Protein AF-A0A8H4N707-F1 (afdb_monomer_lite)

Structure (mmCIF, N/CA/C/O backbone):
data_AF-A0A8H4N707-F1
#
_entry.id   AF-A0A8H4N707-F1
#
loop_
_atom_site.group_PDB
_atom_site.id
_atom_site.type_symbol
_atom_site.label_atom_id
_atom_site.label_alt_id
_atom_site.label_comp_id
_atom_site.label_asym_id
_atom_site.label_entity_id
_atom_site.label_seq_id
_atom_site.pdbx_PDB_ins_code
_atom_site.Cartn_x
_atom_site.Cartn_y
_atom_site.Cartn_z
_atom_site.occupancy
_atom_site.B_iso_or_equiv
_atom_site.auth_seq_id
_atom_site.auth_comp_id
_atom_site.auth_asym_id
_atom_site.auth_atom_id
_atom_site.pdbx_PDB_model_num
ATOM 1 N N . MET A 1 1 ? -27.101 1.883 20.508 1.00 71.50 1 MET A N 1
ATOM 2 C CA . MET A 1 1 ? -27.723 1.370 21.745 1.00 71.50 1 MET A CA 1
ATOM 3 C C . MET A 1 1 ? -28.864 2.300 22.120 1.00 71.50 1 MET A C 1
ATOM 5 O O . MET A 1 1 ? -28.686 3.507 22.013 1.00 71.50 1 MET A O 1
ATOM 9 N N . ARG A 1 2 ? -30.025 1.768 22.507 1.00 77.56 2 ARG A N 1
ATOM 10 C CA . ARG A 1 2 ? -31.159 2.562 23.000 1.00 77.56 2 ARG A CA 1
ATOM 11 C C . ARG A 1 2 ? -31.635 1.959 24.316 1.00 77.56 2 ARG A C 1
ATOM 13 O O . ARG A 1 2 ? -31.976 0.779 24.338 1.00 77.56 2 ARG A O 1
ATOM 20 N N . TYR A 1 3 ? -31.618 2.750 25.385 1.00 76.25 3 TYR A N 1
ATOM 21 C CA . TYR A 1 3 ? -32.185 2.363 26.675 1.00 76.25 3 TYR A CA 1
ATOM 22 C C . TYR A 1 3 ? -33.647 2.809 26.736 1.00 76.25 3 TYR A C 1
ATOM 24 O O . TYR A 1 3 ? -33.954 3.968 26.452 1.00 76.25 3 TYR A O 1
ATOM 32 N N . ASP A 1 4 ? -34.541 1.881 27.062 1.00 78.31 4 ASP A N 1
ATOM 33 C CA . ASP A 1 4 ? -35.949 2.151 27.333 1.00 78.31 4 ASP A CA 1
ATOM 34 C C . ASP A 1 4 ? -36.184 2.083 28.847 1.00 78.31 4 ASP A C 1
ATOM 36 O O . ASP A 1 4 ? -36.197 1.001 29.436 1.00 78.31 4 ASP A O 1
ATOM 40 N N . LYS A 1 5 ? -36.376 3.255 29.465 1.00 73.88 5 LYS A N 1
ATOM 41 C CA . LYS A 1 5 ? -36.584 3.405 30.912 1.00 73.88 5 LYS A CA 1
ATOM 42 C C . LYS A 1 5 ? -37.887 2.756 31.394 1.00 73.88 5 LYS A C 1
ATOM 44 O O . LYS A 1 5 ? -37.962 2.349 32.545 1.00 73.88 5 LYS A O 1
ATOM 49 N N . VAL A 1 6 ? -38.911 2.659 30.542 1.00 77.69 6 VAL A N 1
ATOM 50 C CA . VAL A 1 6 ? -40.227 2.111 30.924 1.00 77.69 6 VAL A CA 1
ATOM 51 C C . VAL A 1 6 ? -40.174 0.589 31.031 1.00 77.69 6 VAL A C 1
ATOM 53 O O . VAL A 1 6 ? -40.865 -0.005 31.851 1.00 77.69 6 VAL A O 1
ATOM 56 N N . ARG A 1 7 ? -39.345 -0.044 30.198 1.00 75.00 7 ARG A N 1
ATOM 57 C CA . ARG A 1 7 ? -39.215 -1.506 30.111 1.00 75.00 7 ARG A CA 1
ATOM 58 C C . ARG A 1 7 ? -37.956 -2.049 30.786 1.00 75.00 7 ARG A C 1
ATOM 60 O O . ARG A 1 7 ? -37.726 -3.251 30.714 1.00 75.00 7 ARG A O 1
ATOM 67 N N . ASP A 1 8 ? -37.149 -1.165 31.371 1.00 72.38 8 ASP A N 1
ATOM 68 C CA . ASP A 1 8 ? -35.803 -1.436 31.885 1.00 72.38 8 ASP A CA 1
ATOM 69 C C . ASP A 1 8 ? -34.961 -2.296 30.925 1.00 72.38 8 ASP A C 1
ATOM 71 O O . ASP A 1 8 ? -34.358 -3.307 31.285 1.00 72.38 8 ASP A O 1
ATOM 75 N N . LEU A 1 9 ? -34.989 -1.926 29.639 1.00 74.19 9 LEU A N 1
ATOM 76 C CA . LEU A 1 9 ? -34.432 -2.745 28.568 1.00 74.19 9 LEU A CA 1
ATOM 77 C C . LEU A 1 9 ? -33.461 -1.945 27.703 1.00 74.19 9 LEU A C 1
ATOM 79 O O . LEU A 1 9 ? -33.809 -0.932 27.093 1.00 74.19 9 LEU A O 1
ATOM 83 N N . THR A 1 10 ? -32.237 -2.454 27.591 1.00 74.94 10 THR A N 1
ATOM 84 C CA . THR A 1 10 ? -31.230 -1.934 26.665 1.00 74.94 10 THR A CA 1
ATOM 85 C C . THR A 1 10 ? -31.270 -2.717 25.360 1.00 74.94 10 THR A C 1
ATOM 87 O O . THR A 1 10 ? -30.973 -3.910 25.323 1.00 74.94 10 THR A O 1
ATOM 90 N N . THR A 1 11 ? -31.594 -2.036 24.260 1.00 79.56 11 THR A N 1
ATOM 91 C CA . THR A 1 11 ? -31.594 -2.627 22.917 1.00 79.56 11 THR A CA 1
ATOM 92 C C . THR A 1 11 ? -30.309 -2.285 22.165 1.00 79.56 11 THR A C 1
ATOM 94 O O . THR A 1 11 ? -29.957 -1.110 21.987 1.00 79.56 11 THR A O 1
ATOM 97 N N . TYR A 1 12 ? -29.640 -3.318 21.651 1.00 82.19 12 TYR A N 1
ATOM 98 C CA . TYR A 1 12 ? -28.526 -3.194 20.713 1.00 82.19 12 TYR A CA 1
ATOM 99 C C . TYR A 1 12 ? -28.997 -3.584 19.317 1.00 82.19 12 TYR A C 1
ATOM 101 O O . TYR A 1 12 ? -29.481 -4.692 19.104 1.00 82.19 12 TYR A O 1
ATOM 109 N N . VAL A 1 13 ? -28.833 -2.669 18.364 1.00 84.00 13 VAL A N 1
ATOM 110 C CA . VAL A 1 13 ? -29.059 -2.941 16.945 1.00 84.00 13 VAL A CA 1
ATOM 111 C C . VAL A 1 13 ? -27.692 -3.046 16.290 1.00 84.00 13 VAL A C 1
ATOM 113 O O . VAL A 1 13 ? -26.930 -2.081 16.295 1.00 84.00 13 VAL A O 1
ATOM 116 N N . ILE A 1 14 ? -27.372 -4.234 15.780 1.00 84.50 14 ILE A N 1
ATOM 117 C CA . ILE A 1 14 ? -26.107 -4.525 15.104 1.00 84.50 14 ILE A CA 1
ATOM 118 C C . ILE A 1 14 ? -26.429 -4.797 13.639 1.00 84.50 14 ILE A C 1
ATOM 120 O O . ILE A 1 14 ? -27.051 -5.808 13.318 1.00 84.50 14 ILE A O 1
ATOM 124 N N . SER A 1 15 ? -26.010 -3.888 12.761 1.00 86.50 15 SER A N 1
ATOM 125 C CA . SER A 1 15 ? -26.062 -4.096 11.314 1.00 86.50 15 SER A CA 1
ATOM 126 C C . SER A 1 15 ? -24.792 -4.815 10.866 1.00 86.50 15 SER A C 1
ATOM 128 O O . SER A 1 15 ? -23.693 -4.408 11.241 1.00 86.50 15 SER A O 1
ATOM 130 N N . HIS A 1 16 ? -24.932 -5.899 10.105 1.00 88.12 16 HIS A N 1
ATOM 131 C CA . HIS A 1 16 ? -23.800 -6.687 9.626 1.00 88.12 16 HIS A CA 1
ATOM 132 C C . HIS A 1 16 ? -24.123 -7.398 8.309 1.00 88.12 16 HIS A C 1
ATOM 134 O O . HIS A 1 16 ? -25.285 -7.638 7.979 1.00 88.12 16 HIS A O 1
ATOM 140 N N . LYS A 1 17 ? -23.081 -7.785 7.568 1.00 88.44 17 LYS A N 1
ATOM 141 C CA . LYS A 1 17 ? -23.225 -8.554 6.323 1.00 88.44 17 LYS A CA 1
ATOM 142 C C . LYS A 1 17 ? -23.691 -9.989 6.588 1.00 88.44 17 LYS A C 1
ATOM 144 O O . LYS A 1 17 ? -23.454 -10.551 7.663 1.00 88.44 17 LYS A O 1
ATOM 149 N N . GLN A 1 18 ? -24.297 -10.625 5.588 1.00 85.88 18 GLN A N 1
ATOM 150 C CA . GLN A 1 18 ? -24.645 -12.043 5.679 1.00 85.88 18 GLN A CA 1
ATOM 151 C C . GLN A 1 18 ? -23.372 -12.875 5.925 1.00 85.88 18 GLN A C 1
ATOM 153 O O . GLN A 1 18 ? -22.335 -12.643 5.308 1.00 85.88 18 GLN A O 1
ATOM 158 N N . ASN A 1 19 ? -23.441 -13.826 6.861 1.00 85.44 19 ASN A N 1
ATOM 159 C CA . ASN A 1 19 ? -22.319 -14.677 7.278 1.00 85.44 19 ASN A CA 1
ATOM 160 C C . ASN A 1 19 ? -21.114 -13.990 7.952 1.00 85.44 19 ASN A C 1
ATOM 162 O O . ASN A 1 19 ? -20.044 -14.592 8.003 1.00 85.44 19 ASN A O 1
ATOM 166 N N . ASP A 1 20 ? -21.285 -12.807 8.545 1.00 87.44 20 ASP A N 1
ATOM 167 C CA . ASP A 1 20 ? -20.224 -12.135 9.306 1.00 87.44 20 ASP A CA 1
ATOM 168 C C . ASP A 1 20 ? -19.639 -13.009 10.443 1.00 87.44 20 ASP A C 1
ATOM 170 O O . ASP A 1 20 ? -20.358 -13.464 11.340 1.00 87.44 20 ASP A O 1
ATOM 174 N N . SER A 1 21 ? -18.325 -13.254 10.400 1.00 89.50 21 SER A N 1
ATOM 175 C CA . SER A 1 21 ? -17.604 -14.080 11.375 1.00 89.50 21 SER A CA 1
ATOM 176 C C . SER A 1 21 ? -17.557 -13.448 12.763 1.00 89.50 21 SER A C 1
ATOM 178 O O . SER A 1 21 ? -17.708 -14.162 13.754 1.00 89.50 21 SER A O 1
ATOM 180 N N . SER A 1 22 ? -17.402 -12.126 12.847 1.00 89.44 22 SER A N 1
ATOM 181 C CA . SER A 1 22 ? -17.308 -11.389 14.109 1.00 89.44 22 SER A CA 1
ATOM 182 C C . SER A 1 22 ? -18.639 -11.431 14.852 1.00 89.44 22 SER A C 1
ATOM 184 O O . SER A 1 22 ? -18.678 -11.675 16.057 1.00 89.44 22 SER A O 1
ATOM 186 N N . VAL A 1 23 ? -19.756 -11.290 14.129 1.00 89.56 23 VAL A N 1
ATOM 187 C CA . VAL A 1 23 ? -21.096 -11.380 14.732 1.00 89.56 23 VAL A CA 1
ATOM 188 C C . VAL A 1 23 ? -21.449 -12.812 15.129 1.00 89.56 23 VAL A C 1
ATOM 190 O O . VAL A 1 23 ? -22.039 -13.026 16.190 1.00 89.56 23 VAL A O 1
ATOM 193 N N . LYS A 1 24 ? -21.057 -13.815 14.331 1.00 90.81 24 LYS A N 1
ATOM 194 C CA . LYS A 1 24 ? -21.197 -15.229 14.723 1.00 90.81 24 LYS A CA 1
ATOM 195 C C . LYS A 1 24 ? -20.404 -15.535 15.997 1.00 90.81 24 LYS A C 1
ATOM 197 O O . LYS A 1 24 ? -20.948 -16.161 16.905 1.00 90.81 24 LYS A O 1
ATOM 202 N N . ALA A 1 25 ? -19.164 -15.055 16.094 1.00 89.69 25 ALA A N 1
ATOM 203 C CA . ALA A 1 25 ? -18.330 -15.205 17.284 1.00 89.69 25 ALA A CA 1
ATOM 204 C C . ALA A 1 25 ? -18.952 -14.509 18.505 1.00 89.69 25 ALA A C 1
ATOM 206 O O . ALA A 1 25 ? -19.098 -15.138 19.551 1.00 89.69 25 ALA A O 1
ATOM 207 N N . LEU A 1 26 ? -19.423 -13.266 18.351 1.00 89.12 26 LEU A N 1
ATOM 208 C CA . LEU A 1 26 ? -20.144 -12.535 19.397 1.00 89.12 26 LEU A CA 1
ATOM 209 C C . LEU A 1 26 ? -21.373 -13.319 19.880 1.00 89.12 26 LEU A C 1
ATOM 211 O O . LEU A 1 26 ? -21.546 -13.522 21.081 1.00 89.12 26 LEU A O 1
ATOM 215 N N . ARG A 1 27 ? -22.205 -13.818 18.955 1.00 88.44 27 ARG A N 1
ATOM 216 C CA . ARG A 1 27 ? -23.386 -14.631 19.284 1.00 88.44 27 ARG A CA 1
ATOM 217 C C . ARG A 1 27 ? -22.997 -15.887 20.065 1.00 88.44 27 ARG A C 1
ATOM 219 O O . ARG A 1 27 ? -23.668 -16.226 21.036 1.00 88.44 27 ARG A O 1
ATOM 226 N N . ASN A 1 28 ? -21.916 -16.559 19.675 1.00 88.56 28 ASN A N 1
ATOM 227 C CA . ASN A 1 28 ? -21.420 -17.741 20.378 1.00 88.56 28 ASN A CA 1
ATOM 228 C C . ASN A 1 28 ? -20.937 -17.402 21.794 1.00 88.56 28 ASN A C 1
ATOM 230 O O . ASN A 1 28 ? -21.333 -18.087 22.735 1.00 88.56 28 ASN A O 1
ATOM 234 N N . ILE A 1 29 ? -20.162 -16.327 21.966 1.00 85.56 29 ILE A N 1
ATOM 235 C CA . ILE A 1 29 ? -19.672 -15.869 23.277 1.00 85.56 29 ILE A CA 1
ATOM 236 C C . ILE A 1 29 ? -20.846 -15.539 24.207 1.00 85.56 29 ILE A C 1
ATOM 238 O O . ILE A 1 29 ? -20.903 -16.037 25.332 1.00 85.56 29 ILE A O 1
ATOM 242 N N . VAL A 1 30 ? -21.833 -14.782 23.717 1.00 82.50 30 VAL A N 1
ATOM 243 C CA . VAL A 1 30 ? -23.043 -14.437 24.481 1.00 82.50 30 VAL A CA 1
ATOM 244 C C . VAL A 1 30 ? -23.850 -15.690 24.841 1.00 82.50 30 VAL A C 1
ATOM 246 O O . VAL A 1 30 ? -24.299 -15.835 25.978 1.00 82.50 30 VAL A O 1
ATOM 249 N N . ASN A 1 31 ? -23.999 -16.641 23.914 1.00 85.00 31 ASN A N 1
ATOM 250 C CA . ASN A 1 31 ? -24.705 -17.898 24.173 1.00 85.00 31 ASN A CA 1
ATOM 251 C C . ASN A 1 31 ? -23.993 -18.773 25.216 1.00 85.00 31 ASN A C 1
ATOM 253 O O . ASN A 1 31 ? -24.656 -19.386 26.054 1.00 85.00 31 ASN A O 1
ATOM 257 N N . VAL A 1 32 ? -22.660 -18.832 25.191 1.00 83.62 32 VAL A N 1
ATOM 258 C CA . VAL A 1 32 ? -21.862 -19.569 26.184 1.00 83.62 32 VAL A CA 1
ATOM 259 C C . VAL A 1 32 ? -21.983 -18.919 27.560 1.00 83.62 32 VAL A C 1
ATOM 261 O O . VAL A 1 32 ? -22.235 -19.623 28.540 1.00 83.62 32 VAL A O 1
ATOM 264 N N . ALA A 1 33 ? -21.883 -17.590 27.635 1.00 75.44 33 ALA A N 1
ATOM 265 C CA . ALA A 1 33 ? -22.084 -16.850 28.877 1.00 75.44 33 ALA A CA 1
ATOM 266 C C . ALA A 1 33 ? -23.493 -17.088 29.450 1.00 75.44 33 ALA A C 1
ATOM 268 O O . ALA A 1 33 ? -23.642 -17.382 30.636 1.00 75.44 33 ALA A O 1
ATOM 269 N N . LYS A 1 34 ? -24.521 -17.108 28.587 1.00 74.94 34 LYS A N 1
ATOM 270 C CA . LYS A 1 34 ? -25.896 -17.458 28.970 1.00 74.94 34 LYS A CA 1
ATOM 271 C C . LYS A 1 34 ? -25.987 -18.874 29.549 1.00 74.94 34 LYS A C 1
ATOM 273 O O . LYS A 1 34 ? -26.655 -19.069 30.557 1.00 74.94 34 LYS A O 1
ATOM 278 N N . ARG A 1 35 ? -25.318 -19.873 28.965 1.00 76.06 35 ARG A N 1
ATOM 279 C CA . ARG A 1 35 ? -25.383 -21.270 29.446 1.00 76.06 35 ARG A CA 1
ATOM 280 C C . ARG A 1 35 ? -24.745 -21.476 30.823 1.00 76.06 35 ARG A C 1
ATOM 282 O O . ARG A 1 35 ? -25.247 -22.299 31.577 1.00 76.06 35 ARG A O 1
ATOM 289 N N . LYS A 1 36 ? -23.677 -20.742 31.151 1.00 68.19 36 LYS A N 1
ATOM 290 C CA . LYS A 1 36 ? -22.924 -20.916 32.407 1.00 68.19 36 LYS A CA 1
ATOM 291 C C . LYS A 1 36 ? -23.490 -20.153 33.614 1.00 68.19 36 LYS A C 1
ATOM 293 O O . LYS A 1 36 ? -23.087 -20.444 34.732 1.00 68.19 36 LYS A O 1
ATOM 298 N N . GLN A 1 37 ? -24.391 -19.189 33.412 1.00 65.94 37 GLN A N 1
ATOM 299 C CA . GLN A 1 37 ? -24.861 -18.282 34.473 1.00 65.94 37 GLN A CA 1
ATOM 300 C C . GLN A 1 37 ? -26.344 -18.480 34.826 1.00 65.94 37 GLN A C 1
ATOM 302 O O . GLN A 1 37 ? -27.170 -18.747 33.944 1.00 65.94 37 GLN A O 1
ATOM 307 N N . THR A 1 38 ? -26.696 -18.281 36.102 1.00 65.44 38 THR A N 1
ATOM 308 C CA . THR A 1 38 ? -28.091 -18.188 36.578 1.00 65.44 38 THR A CA 1
ATOM 309 C C . THR A 1 38 ? -28.771 -16.908 36.056 1.00 65.44 38 THR A C 1
ATOM 311 O O . THR A 1 38 ? -28.083 -15.929 35.759 1.00 65.44 38 THR A O 1
ATOM 314 N N . PRO A 1 39 ? -30.114 -16.864 35.916 1.00 61.81 39 PRO A N 1
ATOM 315 C CA . PRO A 1 39 ? -30.836 -15.723 35.332 1.00 61.81 39 PRO A CA 1
ATOM 316 C C . PRO A 1 39 ? -30.496 -14.355 35.949 1.00 61.81 39 PRO A C 1
ATOM 318 O O . PRO A 1 39 ? -30.381 -13.373 35.222 1.00 61.81 39 PRO A O 1
ATOM 321 N N . SER A 1 40 ? -30.263 -14.305 37.263 1.00 57.44 40 SER A N 1
ATOM 322 C CA . SER A 1 40 ? -29.889 -13.100 38.017 1.00 57.44 40 SER A CA 1
ATOM 323 C C . SER A 1 40 ? -28.434 -12.654 37.802 1.00 57.44 40 SER A C 1
ATOM 325 O O . SER A 1 40 ? -28.136 -11.465 37.904 1.00 57.44 40 SER A O 1
ATOM 327 N N . GLN A 1 41 ? -27.526 -13.578 37.471 1.00 61.47 41 GLN A N 1
ATOM 328 C CA . GLN A 1 41 ? -26.124 -13.283 37.141 1.00 61.47 41 GLN A CA 1
ATOM 329 C C . GLN A 1 41 ? -25.947 -12.878 35.668 1.00 61.47 41 GLN A C 1
ATOM 331 O O . GLN A 1 41 ? -25.123 -12.015 35.374 1.00 61.47 41 GLN A O 1
ATOM 336 N N . ARG A 1 42 ? -26.772 -13.429 34.760 1.00 58.28 42 ARG A N 1
ATOM 337 C CA . ARG A 1 42 ? -26.766 -13.110 33.315 1.00 58.28 42 ARG A CA 1
ATOM 338 C C . ARG A 1 42 ? -26.980 -11.631 33.024 1.00 58.28 42 ARG A C 1
ATOM 340 O O . ARG A 1 42 ? -26.334 -11.078 32.140 1.00 58.28 42 ARG A O 1
ATOM 347 N N . ALA A 1 43 ? -27.912 -11.021 33.749 1.00 55.50 43 ALA A N 1
ATOM 348 C CA . ALA A 1 43 ? -28.222 -9.607 33.627 1.00 55.50 43 ALA A CA 1
ATOM 349 C C . ALA A 1 43 ? -27.015 -8.763 34.070 1.00 55.50 43 ALA A C 1
ATOM 351 O O . ALA A 1 43 ? -26.553 -7.916 33.319 1.00 55.50 43 ALA A O 1
ATOM 352 N N . LYS A 1 44 ? -26.419 -9.064 35.230 1.00 59.31 44 LYS A N 1
ATOM 353 C CA . LYS A 1 44 ? -25.336 -8.255 35.810 1.00 59.31 44 LYS A CA 1
ATOM 354 C C . LYS A 1 44 ? -24.064 -8.204 34.958 1.00 59.31 44 LYS A C 1
ATOM 356 O O . LYS A 1 44 ? -23.514 -7.129 34.793 1.00 59.31 44 LYS A O 1
ATOM 361 N N . THR A 1 45 ? -23.615 -9.307 34.353 1.00 58.44 45 THR A N 1
ATOM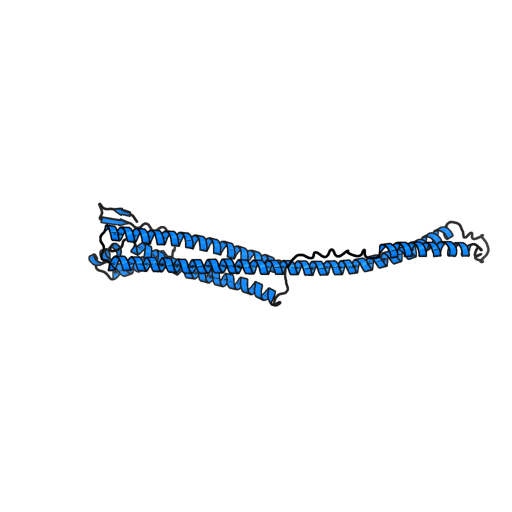 362 C CA . THR A 1 45 ? -22.325 -9.313 33.624 1.00 58.44 45 THR A CA 1
ATOM 363 C C . THR A 1 45 ? -22.331 -8.486 32.333 1.00 58.44 45 THR A C 1
ATOM 365 O O . THR A 1 45 ? -21.311 -7.903 31.987 1.00 58.44 45 THR A O 1
ATOM 368 N N . PHE A 1 46 ? -23.458 -8.427 31.614 1.00 58.66 46 PHE A N 1
ATOM 369 C CA . PHE A 1 46 ? -23.578 -7.642 30.374 1.00 58.66 46 PHE A CA 1
ATOM 370 C C . PHE A 1 46 ? -24.252 -6.274 30.575 1.00 58.66 46 PHE A C 1
ATOM 372 O O . PHE A 1 46 ? -24.179 -5.444 29.674 1.00 58.66 46 PHE A O 1
ATOM 379 N N . LEU A 1 47 ? -24.913 -6.042 31.719 1.00 58.50 47 LEU A N 1
ATOM 380 C CA . LEU A 1 47 ? -25.523 -4.752 32.079 1.00 58.50 47 LEU A CA 1
ATOM 381 C C . LEU A 1 47 ? -24.641 -3.899 33.006 1.00 58.50 47 LEU A C 1
ATOM 383 O O . LEU A 1 47 ? -24.952 -2.724 33.172 1.00 58.50 47 LEU A O 1
ATOM 387 N N . GLU A 1 48 ? -23.573 -4.447 33.605 1.00 63.34 48 GLU A N 1
ATOM 388 C CA . GLU A 1 48 ? -22.627 -3.669 34.433 1.00 63.34 48 GLU A CA 1
ATOM 389 C C . GLU A 1 48 ? -21.958 -2.544 33.637 1.00 63.34 48 GLU A C 1
ATOM 391 O O . GLU A 1 48 ? -21.774 -1.446 34.162 1.00 63.34 48 GLU A O 1
ATOM 396 N N . ASP A 1 49 ? -21.638 -2.805 32.368 1.00 73.12 49 ASP A N 1
ATOM 397 C CA . ASP A 1 49 ? -21.142 -1.797 31.440 1.00 73.12 49 ASP A CA 1
ATOM 398 C C . ASP A 1 49 ? -21.877 -1.895 30.085 1.00 73.12 49 ASP A C 1
ATOM 400 O O . ASP A 1 49 ? -21.704 -2.869 29.340 1.00 73.12 49 ASP A O 1
ATOM 404 N N . PRO A 1 50 ? -22.671 -0.872 29.714 1.00 77.38 50 PRO A N 1
ATOM 405 C CA . PRO A 1 50 ? -23.392 -0.847 28.447 1.00 77.38 50 PRO A CA 1
ATOM 406 C C . PRO A 1 50 ? -22.481 -0.816 27.206 1.00 77.38 50 PRO A C 1
ATOM 408 O O . PRO A 1 50 ? -22.955 -1.046 26.087 1.00 77.38 50 PRO A O 1
ATOM 411 N N . PHE A 1 51 ? -21.184 -0.548 27.355 1.00 82.38 51 PHE A N 1
ATOM 412 C CA . PHE A 1 51 ? -20.231 -0.520 26.248 1.00 82.38 51 PHE A CA 1
ATOM 413 C C . PHE A 1 51 ? -19.547 -1.866 26.002 1.00 82.38 51 PHE A C 1
ATOM 415 O O . PHE A 1 51 ? -18.988 -2.066 24.924 1.00 82.38 51 PHE A O 1
ATOM 422 N N . SER A 1 52 ? -19.672 -2.836 26.906 1.00 79.94 52 SER A N 1
ATOM 423 C CA . SER A 1 52 ? -18.984 -4.129 26.815 1.00 79.94 52 SER A CA 1
ATOM 424 C C . SER A 1 52 ? -19.239 -4.878 25.497 1.00 79.94 52 SER A C 1
ATOM 426 O O . SER A 1 52 ? -18.313 -5.439 24.911 1.00 79.94 52 SER A O 1
ATOM 428 N N . ILE A 1 53 ? -20.465 -4.833 24.955 1.00 83.50 53 ILE A N 1
ATOM 429 C CA . ILE A 1 53 ? -20.784 -5.435 23.643 1.00 83.50 53 ILE A CA 1
ATOM 430 C C . ILE A 1 53 ? -20.081 -4.693 22.499 1.00 83.50 53 ILE A C 1
ATOM 432 O O . ILE A 1 53 ? -19.594 -5.331 21.564 1.00 83.50 53 ILE A O 1
ATOM 436 N N . HIS A 1 54 ? -20.005 -3.361 22.566 1.00 84.94 54 HIS A N 1
ATOM 437 C CA . HIS A 1 54 ? -19.300 -2.557 21.569 1.00 84.94 54 HIS A CA 1
ATOM 438 C C . HIS A 1 54 ? -17.801 -2.867 21.578 1.00 84.94 54 HIS A C 1
ATOM 440 O O . HIS A 1 54 ? -17.213 -3.064 20.513 1.00 84.94 54 HIS A O 1
ATOM 446 N N . VAL A 1 55 ? -17.197 -2.978 22.764 1.00 84.69 55 VAL A N 1
ATOM 447 C CA . VAL A 1 55 ? -15.783 -3.338 22.925 1.00 84.69 55 VAL A CA 1
ATOM 448 C C . VAL A 1 55 ? -15.514 -4.735 22.384 1.00 84.69 55 VAL A C 1
ATOM 450 O O . VAL A 1 55 ? -14.624 -4.904 21.555 1.00 84.69 55 VAL A O 1
ATOM 453 N N . LEU A 1 56 ? -16.326 -5.725 22.766 1.00 86.44 56 LEU A N 1
ATOM 454 C CA . LEU A 1 56 ? -16.159 -7.102 22.305 1.00 86.44 56 LEU A CA 1
ATOM 455 C C . LEU A 1 56 ? -16.290 -7.212 20.780 1.00 86.44 56 LEU A C 1
ATOM 457 O O . LEU A 1 56 ? -15.462 -7.848 20.132 1.00 86.44 56 LEU A O 1
ATOM 461 N N . LEU A 1 57 ? -17.294 -6.553 20.192 1.00 88.06 57 LEU A N 1
ATOM 462 C CA . LEU A 1 57 ? -17.472 -6.524 18.741 1.00 88.06 57 LEU A CA 1
ATOM 463 C C . LEU A 1 57 ? -16.289 -5.844 18.038 1.00 88.06 57 LEU A C 1
ATOM 465 O O . LEU A 1 57 ? -15.859 -6.315 16.984 1.00 88.06 57 LEU A O 1
ATOM 469 N N . SER A 1 58 ? -15.748 -4.772 18.621 1.00 87.81 58 SER A N 1
ATOM 470 C CA . SER A 1 58 ? -14.592 -4.053 18.073 1.00 87.81 58 SER A CA 1
ATOM 471 C C . SER A 1 58 ? -13.333 -4.921 18.112 1.00 87.81 58 SER A C 1
ATOM 473 O O . SER A 1 58 ? -12.623 -5.002 17.112 1.00 87.81 58 SER A O 1
ATOM 475 N N . THR A 1 59 ? -13.101 -5.644 19.211 1.00 88.38 59 THR A N 1
ATOM 476 C CA . THR A 1 59 ? -11.991 -6.600 19.348 1.00 88.38 59 THR A CA 1
ATOM 477 C C . THR A 1 59 ? -12.095 -7.740 18.339 1.00 88.38 59 THR A C 1
ATOM 479 O O . THR A 1 59 ? -11.128 -8.019 17.635 1.00 88.38 59 THR A O 1
ATOM 482 N N . LEU A 1 60 ? -13.271 -8.364 18.208 1.00 89.25 60 LEU A N 1
ATOM 483 C CA . LEU A 1 60 ? -13.494 -9.447 17.241 1.00 89.25 60 LEU A CA 1
ATOM 484 C C . LEU A 1 60 ? -13.325 -8.965 15.796 1.00 89.25 60 LEU A C 1
ATOM 486 O O . LEU A 1 60 ? -12.731 -9.653 14.969 1.00 89.25 60 LEU A O 1
ATOM 490 N N . SER A 1 61 ? -13.811 -7.759 15.493 1.00 86.75 61 SER A N 1
ATOM 491 C CA . SER A 1 61 ? -13.646 -7.151 14.169 1.00 86.75 61 SER A CA 1
ATOM 492 C C . SER A 1 61 ? -12.181 -6.835 13.875 1.00 86.75 61 SER A C 1
ATOM 494 O O . SER A 1 61 ? -11.709 -7.091 12.768 1.00 86.75 61 SER A O 1
ATOM 496 N N . PHE A 1 62 ? -11.438 -6.341 14.869 1.00 86.38 62 PHE A N 1
ATOM 497 C CA . PHE A 1 62 ? -9.999 -6.126 14.756 1.00 86.38 62 PHE A CA 1
ATOM 498 C C . PHE A 1 62 ? -9.255 -7.444 14.512 1.00 86.38 62 PHE A C 1
ATOM 500 O O . PHE A 1 62 ? -8.422 -7.521 13.611 1.00 86.38 62 PHE A O 1
ATOM 507 N N . GLU A 1 63 ? -9.582 -8.500 15.253 1.00 87.88 63 GLU A N 1
ATOM 508 C CA . GLU A 1 63 ? -8.975 -9.818 15.082 1.00 87.88 63 GLU A CA 1
ATOM 509 C C . GLU A 1 63 ? -9.239 -10.401 13.688 1.00 87.88 63 GLU A C 1
ATOM 511 O O . GLU A 1 63 ? -8.297 -10.813 13.011 1.00 87.88 63 GLU A O 1
ATOM 516 N N . ALA A 1 64 ? -10.481 -10.326 13.202 1.00 86.75 64 ALA A N 1
ATOM 517 C CA . ALA A 1 64 ? -10.820 -10.708 11.832 1.00 86.75 64 ALA A CA 1
ATOM 518 C C . ALA A 1 64 ? -10.047 -9.875 10.790 1.00 86.75 64 ALA A C 1
ATOM 520 O O . ALA A 1 64 ? -9.623 -10.396 9.756 1.00 86.75 64 ALA A O 1
ATOM 521 N N . SER A 1 65 ? -9.808 -8.588 11.070 1.00 85.44 65 SER A N 1
ATOM 522 C CA . SER A 1 65 ? -9.061 -7.703 10.172 1.00 85.44 65 SER A CA 1
ATOM 523 C C . SER A 1 65 ? -7.588 -8.099 10.018 1.00 85.44 65 SER A C 1
ATOM 525 O O . SER A 1 65 ? -7.027 -7.898 8.941 1.00 85.44 65 SER A O 1
ATOM 527 N N . LYS A 1 66 ? -6.965 -8.725 11.031 1.00 87.31 66 LYS A N 1
ATOM 528 C CA . LYS A 1 66 ? -5.552 -9.151 10.969 1.00 87.31 66 LYS A CA 1
ATOM 529 C C . LYS A 1 66 ? -5.284 -10.081 9.790 1.00 87.31 66 LYS A C 1
ATOM 531 O O . LYS A 1 66 ? -4.268 -9.944 9.117 1.00 87.31 66 LYS A O 1
ATOM 536 N N . HIS A 1 67 ? -6.216 -10.983 9.498 1.00 87.31 67 HIS A N 1
ATOM 537 C CA . HIS A 1 67 ? -6.095 -11.894 8.364 1.00 87.31 67 HIS A CA 1
ATOM 538 C C . HIS A 1 67 ? -6.112 -11.146 7.018 1.00 87.31 67 HIS A C 1
ATOM 540 O O . HIS A 1 67 ? -5.365 -11.485 6.100 1.00 87.31 67 HIS A O 1
ATOM 546 N N . HIS A 1 68 ? -6.914 -10.083 6.903 1.00 84.12 68 HIS A N 1
ATOM 547 C CA . HIS A 1 68 ? -6.910 -9.220 5.719 1.00 84.12 68 HIS A CA 1
ATOM 548 C C . HIS A 1 68 ? -5.595 -8.439 5.584 1.00 84.12 68 HIS A C 1
ATOM 550 O O . HIS A 1 68 ? -5.036 -8.387 4.490 1.00 84.12 68 HIS A O 1
ATOM 556 N N . VAL A 1 69 ? -5.063 -7.905 6.691 1.00 86.56 69 VAL A N 1
ATOM 557 C CA . VAL A 1 69 ? -3.754 -7.223 6.717 1.00 86.56 69 VAL A CA 1
ATOM 558 C C . VAL A 1 69 ? -2.635 -8.161 6.277 1.00 86.56 69 VAL A C 1
ATOM 560 O O . VAL A 1 69 ? -1.805 -7.782 5.458 1.00 86.56 69 VAL A O 1
ATOM 563 N N . GLN A 1 70 ? -2.623 -9.395 6.782 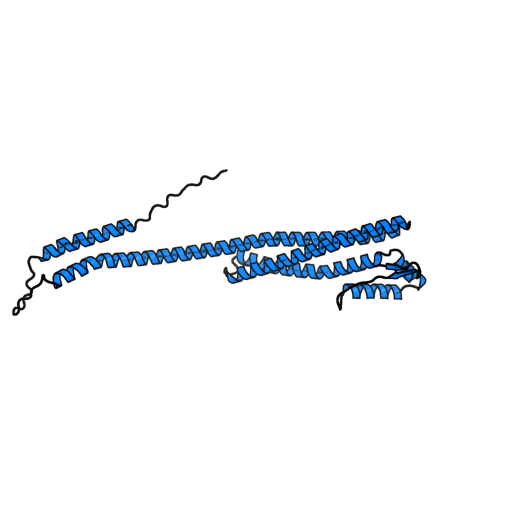1.00 88.88 70 GLN A N 1
ATOM 564 C CA . GLN A 1 70 ? -1.586 -10.370 6.453 1.00 88.88 70 GLN A CA 1
ATOM 565 C C . GLN A 1 70 ? -1.598 -10.733 4.964 1.00 88.88 70 GLN A C 1
ATOM 567 O O . GLN A 1 70 ? -0.543 -10.762 4.332 1.00 88.88 70 GLN A O 1
ATOM 572 N N . ARG A 1 71 ? -2.782 -10.948 4.375 1.00 87.81 71 ARG A N 1
ATOM 573 C CA . ARG A 1 71 ? -2.907 -11.174 2.925 1.00 87.81 71 ARG A CA 1
ATOM 574 C C . ARG A 1 71 ? -2.413 -9.980 2.116 1.00 87.81 71 ARG A C 1
ATOM 576 O O . ARG A 1 71 ? -1.704 -10.163 1.131 1.00 87.81 71 ARG A O 1
ATOM 583 N N . PHE A 1 72 ? -2.762 -8.766 2.538 1.00 87.19 72 PHE A N 1
ATOM 584 C CA . PHE A 1 72 ? -2.291 -7.545 1.889 1.00 87.19 72 PHE A CA 1
ATOM 585 C C . PHE A 1 72 ? -0.762 -7.422 1.951 1.00 87.19 72 PHE A C 1
ATOM 587 O O . PHE A 1 72 ? -0.122 -7.134 0.943 1.00 87.19 72 PHE A O 1
ATOM 594 N N . GLN A 1 73 ? -0.164 -7.721 3.106 1.00 88.31 73 GLN A N 1
ATOM 595 C CA . GLN A 1 73 ? 1.285 -7.722 3.289 1.00 88.31 73 GLN A CA 1
ATOM 596 C C . GLN A 1 73 ? 1.981 -8.746 2.380 1.00 88.31 73 GLN A C 1
ATOM 598 O O . GLN A 1 73 ? 2.991 -8.425 1.760 1.00 88.31 73 GLN A O 1
ATOM 603 N N . GLN A 1 74 ? 1.451 -9.967 2.279 1.00 90.19 74 GLN A N 1
ATOM 604 C CA . GLN A 1 74 ? 1.994 -11.001 1.390 1.00 90.19 74 GLN A CA 1
ATOM 605 C C . GLN A 1 74 ? 1.916 -10.582 -0.078 1.00 90.19 74 GLN A C 1
ATOM 607 O O . GLN A 1 74 ? 2.893 -10.709 -0.815 1.00 90.19 74 GLN A O 1
ATOM 612 N N . PHE A 1 75 ? 0.772 -10.034 -0.493 1.00 87.88 75 PHE A N 1
ATOM 613 C CA . PHE A 1 75 ? 0.603 -9.508 -1.840 1.00 87.88 75 PHE A CA 1
ATOM 614 C C . PHE A 1 75 ? 1.613 -8.393 -2.135 1.00 87.88 75 PHE A C 1
ATOM 616 O O . PHE A 1 75 ? 2.280 -8.430 -3.165 1.00 87.88 75 PHE A O 1
ATOM 623 N N . MET A 1 76 ? 1.813 -7.462 -1.203 1.00 87.25 76 MET A N 1
ATOM 624 C CA . MET A 1 76 ? 2.815 -6.408 -1.347 1.00 87.25 76 MET A CA 1
ATOM 625 C C . MET A 1 76 ? 4.229 -6.957 -1.510 1.00 87.25 76 MET A C 1
ATOM 627 O O . MET A 1 76 ? 4.924 -6.566 -2.444 1.00 87.25 76 MET A O 1
ATOM 631 N N . TRP A 1 77 ? 4.645 -7.875 -0.636 1.00 88.81 77 TRP A N 1
ATOM 632 C CA . TRP A 1 77 ? 5.966 -8.497 -0.727 1.00 88.81 77 TRP A CA 1
ATOM 633 C C . TRP A 1 77 ? 6.166 -9.235 -2.046 1.00 88.81 77 TRP A C 1
ATOM 635 O O . TRP A 1 77 ? 7.238 -9.147 -2.630 1.00 88.81 77 TRP A O 1
ATOM 645 N N . SER A 1 78 ? 5.124 -9.887 -2.568 1.00 90.00 78 SER A N 1
ATOM 646 C CA . SER A 1 78 ? 5.215 -10.539 -3.876 1.00 90.00 78 SER A CA 1
ATOM 647 C C . SER A 1 78 ? 5.491 -9.551 -5.014 1.00 90.00 78 SER A C 1
ATOM 649 O O . SER A 1 78 ? 6.208 -9.896 -5.945 1.00 90.00 78 SER A O 1
ATOM 651 N N . GLN A 1 79 ? 4.957 -8.325 -4.950 1.00 86.44 79 GLN A N 1
ATOM 652 C CA . GLN A 1 79 ? 5.243 -7.308 -5.965 1.00 86.44 79 GLN A CA 1
ATOM 653 C C . GLN A 1 79 ? 6.600 -6.647 -5.734 1.00 86.44 79 GLN A C 1
ATOM 655 O O . GLN A 1 79 ? 7.300 -6.375 -6.701 1.00 86.44 79 GLN A O 1
ATOM 660 N N . PHE A 1 80 ? 6.992 -6.435 -4.474 1.00 85.75 80 PHE A N 1
ATOM 661 C CA . PHE A 1 80 ? 8.328 -5.946 -4.133 1.00 85.75 80 PHE A CA 1
ATOM 662 C C . PHE A 1 80 ? 9.401 -6.858 -4.729 1.00 85.75 80 PHE A C 1
ATOM 664 O O . PHE A 1 80 ? 10.279 -6.378 -5.437 1.00 85.75 80 PHE A O 1
ATOM 671 N N . ASN A 1 81 ? 9.300 -8.166 -4.484 1.00 87.19 81 ASN A N 1
ATOM 672 C CA . ASN A 1 81 ? 10.306 -9.125 -4.933 1.00 87.19 81 ASN A CA 1
ATOM 673 C C . ASN A 1 81 ? 10.441 -9.129 -6.458 1.00 87.19 81 ASN A C 1
ATOM 675 O O . ASN A 1 81 ? 11.551 -9.175 -6.956 1.00 87.19 81 ASN A O 1
ATOM 679 N N . LYS A 1 82 ? 9.343 -8.955 -7.206 1.00 85.75 82 LYS A N 1
ATOM 680 C CA . LYS A 1 82 ? 9.413 -8.819 -8.671 1.00 85.75 82 LYS A CA 1
ATOM 681 C C . LYS A 1 82 ? 10.219 -7.601 -9.125 1.00 85.75 82 LYS A C 1
ATOM 683 O O . LYS A 1 82 ? 10.873 -7.662 -10.160 1.00 85.75 82 LYS A O 1
ATOM 688 N N . VAL A 1 83 ? 10.136 -6.486 -8.395 1.00 83.69 83 VAL A N 1
ATOM 689 C CA . VAL A 1 83 ? 10.933 -5.281 -8.693 1.00 83.69 83 VAL A CA 1
ATOM 690 C C . VAL A 1 83 ? 12.405 -5.572 -8.423 1.00 83.69 83 VAL A C 1
ATOM 692 O O . VAL A 1 83 ? 13.257 -5.216 -9.230 1.00 83.69 83 VAL A O 1
ATOM 695 N N . ASP A 1 84 ? 12.689 -6.231 -7.301 1.00 83.94 84 ASP A N 1
ATOM 696 C CA . ASP A 1 84 ? 14.043 -6.603 -6.895 1.00 83.94 84 ASP A CA 1
ATOM 697 C C . ASP A 1 84 ? 14.677 -7.599 -7.879 1.00 83.94 84 ASP A C 1
ATOM 699 O O . ASP A 1 84 ? 15.811 -7.406 -8.305 1.00 83.94 84 ASP A O 1
ATOM 703 N N . ASP A 1 85 ? 13.911 -8.582 -8.360 1.00 85.19 85 ASP A N 1
ATOM 704 C CA . ASP A 1 85 ? 14.340 -9.538 -9.388 1.00 85.19 85 ASP A CA 1
ATOM 705 C C . ASP A 1 85 ? 14.693 -8.836 -10.717 1.00 85.19 85 ASP A C 1
ATOM 707 O O . ASP A 1 85 ? 15.675 -9.196 -11.374 1.00 85.19 85 ASP A O 1
ATOM 711 N N . HIS A 1 86 ? 13.941 -7.791 -11.098 1.00 79.19 86 HIS A N 1
ATOM 712 C CA . HIS A 1 86 ? 14.275 -6.951 -12.258 1.00 79.19 86 HIS A CA 1
ATOM 713 C C . HIS A 1 86 ? 15.555 -6.136 -12.027 1.00 79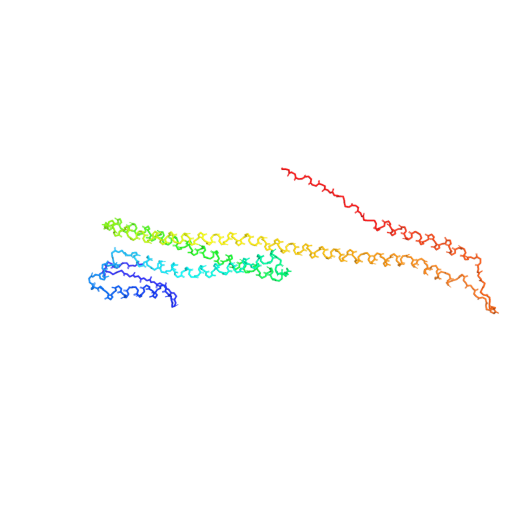.19 86 HIS A C 1
ATOM 715 O O . HIS A 1 86 ? 16.356 -5.984 -12.948 1.00 79.19 86 HIS A O 1
ATOM 721 N N . LEU A 1 87 ? 15.771 -5.620 -10.812 1.00 76.56 87 LEU A N 1
ATOM 722 C CA . LEU A 1 87 ? 16.991 -4.888 -10.453 1.00 76.56 87 LEU A CA 1
ATOM 723 C C . LEU A 1 87 ? 18.222 -5.804 -10.412 1.00 76.56 87 LEU A C 1
ATOM 725 O O . LEU A 1 87 ? 19.306 -5.391 -10.816 1.00 76.56 87 LEU A O 1
ATOM 729 N N . GLY A 1 88 ? 18.054 -7.048 -9.962 1.00 76.25 88 GLY A N 1
ATOM 730 C CA . GLY A 1 88 ? 19.106 -8.063 -9.894 1.00 76.25 88 GLY A CA 1
ATOM 731 C C . GLY A 1 88 ? 19.500 -8.661 -11.247 1.00 76.25 88 GLY A C 1
ATOM 732 O O . GLY A 1 88 ? 20.394 -9.503 -11.295 1.00 76.25 88 GLY A O 1
ATOM 733 N N . GLY A 1 89 ? 18.842 -8.259 -12.342 1.00 70.69 89 GLY A N 1
ATOM 734 C CA . GLY A 1 89 ? 19.095 -8.794 -13.683 1.00 70.69 89 GLY A CA 1
ATOM 735 C C . GLY A 1 89 ? 18.650 -10.249 -13.864 1.00 70.69 89 GLY A C 1
ATOM 736 O O . GLY A 1 89 ? 19.104 -10.913 -14.794 1.00 70.69 89 GLY A O 1
ATOM 737 N N . VAL A 1 90 ? 17.782 -10.753 -12.979 1.00 61.69 90 VAL A N 1
ATOM 738 C CA . VAL A 1 90 ? 17.255 -12.127 -13.028 1.00 61.69 90 VAL A CA 1
ATOM 739 C C . VAL A 1 90 ? 16.204 -12.267 -14.134 1.00 61.69 90 VAL A C 1
ATOM 741 O O . VAL A 1 90 ? 16.082 -13.328 -14.747 1.00 61.69 90 VAL A O 1
ATOM 744 N N . GLU A 1 91 ? 15.482 -11.188 -14.448 1.00 62.16 91 GLU A N 1
ATOM 745 C CA . GLU A 1 91 ? 14.547 -11.127 -15.572 1.00 62.16 91 GLU A CA 1
ATOM 746 C C . GLU A 1 91 ? 15.026 -10.153 -16.659 1.00 62.16 91 GLU A C 1
ATOM 748 O O . GLU A 1 91 ? 15.483 -9.045 -16.376 1.00 62.16 91 GLU A O 1
ATOM 753 N N . ALA A 1 92 ? 14.879 -10.545 -17.931 1.00 60.53 92 ALA A N 1
ATOM 754 C CA . ALA A 1 92 ? 15.061 -9.629 -19.052 1.00 60.53 92 ALA A CA 1
ATOM 755 C C . ALA A 1 92 ? 14.033 -8.488 -18.954 1.00 60.53 92 ALA A C 1
ATOM 757 O O . ALA A 1 92 ? 12.836 -8.748 -18.809 1.00 60.53 92 ALA A O 1
ATOM 758 N N . SER A 1 93 ? 14.509 -7.241 -19.030 1.00 65.75 93 SER A N 1
ATOM 759 C CA . SER A 1 93 ? 13.691 -6.031 -18.889 1.00 65.75 93 SER A CA 1
ATOM 760 C C . SER A 1 93 ? 12.620 -5.958 -19.985 1.00 65.75 93 SER A C 1
ATOM 762 O O . SER A 1 93 ? 12.888 -5.555 -21.118 1.00 65.75 93 SER A O 1
ATOM 764 N N . ASP A 1 94 ? 11.399 -6.387 -19.663 1.00 75.12 94 ASP A N 1
ATOM 765 C CA . ASP A 1 94 ? 10.241 -6.359 -20.555 1.00 75.12 94 ASP A CA 1
ATOM 766 C C . ASP A 1 94 ? 9.306 -5.213 -20.156 1.00 75.12 94 ASP A C 1
ATOM 768 O O . ASP A 1 94 ? 8.706 -5.207 -19.077 1.00 75.12 94 ASP A O 1
ATOM 772 N N . ARG A 1 95 ? 9.132 -4.250 -21.065 1.00 79.56 95 ARG A N 1
ATOM 773 C CA . ARG A 1 95 ? 8.281 -3.072 -20.865 1.00 79.56 95 ARG A CA 1
ATOM 774 C C . ARG A 1 95 ? 6.845 -3.446 -20.484 1.00 79.56 95 ARG A C 1
ATOM 776 O O . ARG A 1 95 ? 6.219 -2.730 -19.701 1.00 79.56 95 ARG A O 1
ATOM 783 N N . ALA A 1 96 ? 6.317 -4.559 -21.000 1.00 84.00 96 ALA A N 1
ATOM 784 C CA . ALA A 1 96 ? 4.976 -5.024 -20.654 1.00 84.00 96 ALA A CA 1
ATOM 785 C C . ALA A 1 96 ? 4.886 -5.459 -19.181 1.00 84.00 96 ALA A C 1
ATOM 787 O O . ALA A 1 96 ? 3.911 -5.126 -18.499 1.00 84.00 96 ALA A O 1
ATOM 788 N N . LYS A 1 97 ? 5.926 -6.131 -18.666 1.00 83.94 97 LYS A N 1
ATOM 789 C CA . LYS A 1 97 ? 6.019 -6.537 -17.256 1.00 83.94 97 LYS A CA 1
ATOM 790 C C . LYS A 1 97 ? 6.138 -5.335 -16.324 1.00 83.94 97 LYS A C 1
ATOM 792 O O . LYS A 1 97 ? 5.421 -5.289 -15.326 1.00 83.94 97 LYS A O 1
ATOM 797 N N . LEU A 1 98 ? 6.962 -4.335 -16.659 1.00 83.88 98 LEU A N 1
ATOM 798 C CA . LEU A 1 98 ? 7.058 -3.100 -15.863 1.00 83.88 98 LEU A CA 1
ATOM 799 C C . LEU A 1 98 ? 5.726 -2.331 -15.838 1.00 83.88 98 LEU A C 1
ATOM 801 O O . LEU A 1 98 ? 5.328 -1.793 -14.799 1.00 83.88 98 LEU A O 1
ATOM 805 N N . GLY A 1 99 ? 5.002 -2.320 -16.960 1.00 86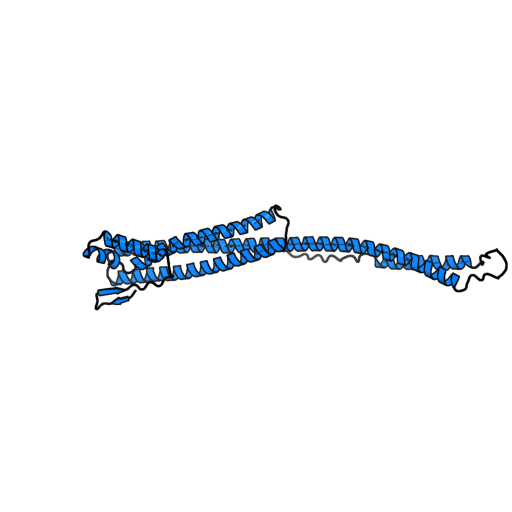.50 99 GLY A N 1
ATOM 806 C CA . GLY A 1 99 ? 3.655 -1.758 -17.038 1.00 86.50 99 GLY A CA 1
ATOM 807 C C . GLY A 1 99 ? 2.659 -2.471 -16.117 1.00 86.50 99 GLY A C 1
ATOM 808 O O . GLY A 1 99 ? 1.907 -1.813 -15.393 1.00 86.50 99 GLY A O 1
ATOM 809 N N . ASP A 1 100 ? 2.670 -3.808 -16.091 1.00 88.50 100 ASP A N 1
ATOM 810 C CA . ASP A 1 100 ? 1.824 -4.569 -15.165 1.00 88.50 100 ASP A CA 1
ATOM 811 C C . ASP A 1 100 ? 2.224 -4.345 -13.702 1.00 88.50 100 ASP A C 1
ATOM 813 O O . ASP A 1 100 ? 1.366 -4.097 -12.858 1.00 88.50 100 ASP A O 1
ATOM 817 N N . LEU A 1 101 ? 3.521 -4.320 -13.405 1.00 88.06 101 LEU A N 1
ATOM 818 C CA . LEU A 1 101 ? 4.037 -4.049 -12.066 1.00 88.06 101 LEU A CA 1
ATOM 819 C C . LEU A 1 101 ? 3.583 -2.678 -11.545 1.00 88.06 101 LEU A C 1
ATOM 821 O O . LEU A 1 101 ? 3.126 -2.560 -10.408 1.00 88.06 101 LEU A O 1
ATOM 825 N N . THR A 1 102 ? 3.619 -1.659 -12.406 1.00 88.19 102 THR A N 1
ATOM 826 C CA . THR A 1 102 ? 3.115 -0.310 -12.106 1.00 88.19 102 THR A CA 1
ATOM 827 C C . THR A 1 102 ? 1.625 -0.341 -11.764 1.00 88.19 102 THR A C 1
ATOM 829 O O . THR A 1 102 ? 1.193 0.245 -10.768 1.00 88.19 102 THR A O 1
ATOM 832 N N . ARG A 1 103 ? 0.826 -1.082 -12.545 1.00 90.38 103 ARG A N 1
ATOM 833 C CA . ARG A 1 103 ? -0.607 -1.273 -12.285 1.00 90.38 103 ARG A CA 1
ATOM 834 C C . ARG A 1 103 ? -0.848 -1.957 -10.937 1.00 90.38 103 ARG A C 1
ATOM 836 O O . ARG 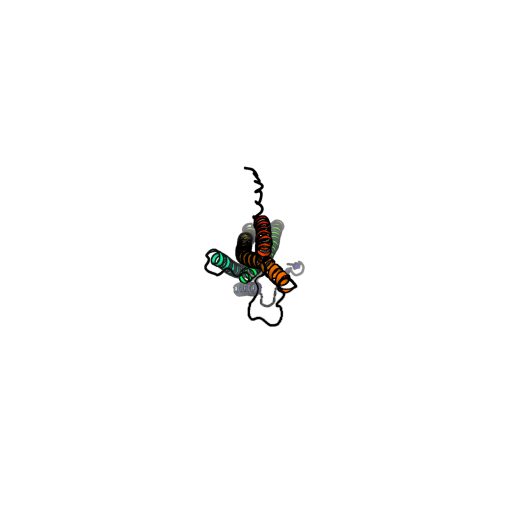A 1 103 ? -1.678 -1.484 -10.162 1.00 90.38 103 ARG A O 1
ATOM 843 N N . GLN A 1 104 ? -0.126 -3.036 -10.634 1.00 90.19 104 GLN A N 1
ATOM 844 C CA . GLN A 1 104 ? -0.263 -3.759 -9.365 1.00 90.19 104 GLN A CA 1
ATOM 845 C C . GLN A 1 104 ? 0.123 -2.877 -8.170 1.00 90.19 104 GLN A C 1
ATOM 847 O O . GLN A 1 104 ? -0.591 -2.850 -7.167 1.00 90.19 104 GLN A O 1
ATOM 852 N N . LEU A 1 105 ? 1.197 -2.091 -8.287 1.00 88.44 105 LEU A N 1
ATOM 853 C CA . LEU A 1 105 ? 1.592 -1.116 -7.266 1.00 88.44 105 LEU A CA 1
ATOM 854 C C . LEU A 1 105 ? 0.512 -0.051 -7.047 1.00 88.44 105 LEU A C 1
ATOM 856 O O . LEU A 1 105 ? 0.236 0.309 -5.902 1.00 88.44 105 LEU A O 1
ATOM 860 N N . GLN A 1 106 ? -0.155 0.410 -8.106 1.00 88.44 106 GLN A N 1
ATOM 861 C CA . GLN A 1 106 ? -1.263 1.356 -7.974 1.00 88.44 106 GLN A CA 1
ATOM 862 C C . GLN A 1 106 ? -2.465 0.746 -7.237 1.00 88.44 106 GLN A C 1
ATOM 864 O O . GLN A 1 106 ? -3.044 1.396 -6.365 1.00 88.44 106 GLN A O 1
ATOM 869 N N . ILE A 1 107 ? -2.798 -0.519 -7.511 1.00 89.00 107 ILE A N 1
ATOM 870 C CA . ILE A 1 107 ? -3.840 -1.257 -6.775 1.00 89.00 107 ILE A CA 1
ATOM 871 C C . ILE A 1 107 ? -3.463 -1.384 -5.291 1.00 89.00 107 ILE A C 1
ATOM 873 O O . ILE A 1 107 ? -4.302 -1.163 -4.415 1.00 89.00 107 ILE A O 1
ATOM 877 N N . ILE A 1 108 ? -2.193 -1.685 -4.987 1.00 87.12 108 ILE A N 1
ATOM 878 C CA . ILE A 1 108 ? -1.677 -1.702 -3.609 1.00 87.12 108 ILE A CA 1
ATOM 879 C C . ILE A 1 108 ? -1.869 -0.332 -2.947 1.00 87.12 108 ILE A C 1
ATOM 881 O O . ILE A 1 108 ? -2.302 -0.288 -1.796 1.00 87.12 108 ILE A O 1
ATOM 885 N N . SER A 1 109 ? -1.600 0.767 -3.666 1.00 85.81 109 SER A N 1
ATOM 886 C CA . SER A 1 109 ? -1.819 2.137 -3.173 1.00 85.81 109 SER A CA 1
ATOM 887 C C . SER A 1 109 ? -3.260 2.344 -2.747 1.00 85.81 109 SER A C 1
ATOM 889 O O . SER A 1 109 ? -3.530 2.708 -1.606 1.00 85.81 109 SER A O 1
ATOM 891 N N . GLN A 1 110 ? -4.183 2.072 -3.666 1.00 87.75 110 GLN A N 1
ATOM 892 C CA . GLN A 1 110 ? -5.595 2.338 -3.459 1.00 87.75 110 GLN A CA 1
ATOM 893 C C . GLN A 1 110 ? -6.145 1.507 -2.297 1.00 87.75 110 GLN A C 1
ATOM 895 O O . GLN A 1 110 ? -6.877 2.019 -1.452 1.00 87.75 110 GLN A O 1
ATOM 900 N N . ASN A 1 111 ? -5.734 0.241 -2.201 1.00 87.50 111 ASN A N 1
ATOM 901 C CA . ASN A 1 111 ? -6.111 -0.625 -1.091 1.00 87.50 111 ASN A CA 1
ATOM 902 C C . ASN A 1 111 ? -5.530 -0.139 0.248 1.00 87.50 111 ASN A C 1
ATOM 904 O O . ASN A 1 111 ? -6.243 -0.154 1.252 1.00 87.50 111 ASN A O 1
ATOM 908 N N . ALA A 1 112 ? -4.273 0.320 0.282 1.00 87.31 112 ALA A N 1
ATOM 909 C CA . ALA A 1 112 ? -3.675 0.900 1.486 1.00 87.31 112 ALA A CA 1
ATOM 910 C C . ALA A 1 112 ? -4.411 2.170 1.940 1.00 87.31 112 ALA A C 1
ATOM 912 O O . ALA A 1 112 ? -4.672 2.318 3.131 1.00 87.31 112 ALA A O 1
ATOM 913 N N . ASP A 1 113 ? -4.793 3.046 1.006 1.00 88.25 113 ASP A N 1
ATOM 914 C CA . ASP A 1 113 ? -5.528 4.282 1.300 1.00 88.25 113 ASP A CA 1
ATOM 915 C C . ASP A 1 113 ? -6.927 3.994 1.865 1.00 88.25 113 ASP A C 1
ATOM 917 O O . ASP A 1 113 ? -7.342 4.597 2.857 1.00 88.25 113 ASP A O 1
ATOM 921 N N . ILE A 1 114 ? -7.635 3.010 1.297 1.00 88.69 114 ILE A N 1
ATOM 922 C CA . ILE A 1 114 ? -8.922 2.541 1.834 1.00 88.69 114 ILE A CA 1
ATOM 923 C C . ILE A 1 114 ? -8.742 1.994 3.256 1.00 88.69 114 ILE A C 1
ATOM 925 O O . ILE A 1 114 ? -9.553 2.271 4.143 1.00 88.69 114 ILE A O 1
ATOM 929 N N . HIS A 1 115 ? -7.682 1.222 3.498 1.00 86.50 115 HIS A N 1
ATOM 930 C CA . HIS A 1 115 ? -7.394 0.683 4.822 1.00 86.50 115 HIS A CA 1
ATOM 931 C C . HIS A 1 115 ? -7.009 1.763 5.843 1.00 86.50 115 HIS A C 1
ATOM 933 O O . HIS A 1 115 ? -7.479 1.684 6.978 1.00 86.50 115 HIS A O 1
ATOM 939 N N . ASP A 1 116 ? -6.240 2.787 5.458 1.00 89.31 116 ASP A N 1
ATOM 940 C CA . ASP A 1 116 ? -5.957 3.943 6.318 1.00 89.31 116 ASP A CA 1
ATOM 941 C C . ASP A 1 116 ? -7.247 4.692 6.682 1.00 89.31 116 ASP A C 1
ATOM 943 O O . ASP A 1 116 ? -7.505 4.957 7.860 1.00 89.31 116 ASP A O 1
ATOM 947 N N . GLY A 1 117 ? -8.117 4.936 5.696 1.00 90.00 117 GLY A N 1
ATOM 948 C CA . GLY A 1 117 ? -9.441 5.522 5.912 1.00 90.00 117 GLY A CA 1
ATOM 949 C C . GLY A 1 117 ? -10.287 4.713 6.899 1.00 90.00 117 GLY A C 1
ATOM 950 O O . GLY A 1 117 ? -10.814 5.263 7.869 1.00 90.00 117 GLY A O 1
ATOM 951 N N . ASN A 1 118 ? -10.351 3.392 6.719 1.00 88.31 118 ASN A N 1
ATOM 952 C CA . ASN A 1 118 ? -11.067 2.494 7.628 1.00 88.31 118 ASN A CA 1
ATOM 953 C C . ASN A 1 118 ? -10.479 2.517 9.049 1.00 88.31 118 ASN A C 1
ATOM 955 O O . ASN A 1 118 ? -11.232 2.553 10.024 1.00 88.31 118 ASN A O 1
ATOM 959 N N . CYS A 1 119 ? -9.149 2.543 9.186 1.00 90.38 119 CYS A N 1
ATOM 960 C CA . CYS A 1 119 ? -8.483 2.689 10.480 1.00 90.38 119 CYS A CA 1
ATOM 961 C C . CYS A 1 119 ? -8.823 4.029 11.148 1.00 90.38 119 CYS A C 1
ATOM 963 O O . CYS A 1 119 ? -9.072 4.052 12.352 1.00 90.38 119 CYS A O 1
ATOM 965 N N . ASN A 1 120 ? -8.886 5.130 10.393 1.00 91.56 120 ASN A N 1
ATOM 966 C CA . ASN A 1 120 ? -9.267 6.442 10.922 1.00 91.56 120 ASN A CA 1
ATOM 967 C C . ASN A 1 120 ? -10.702 6.449 11.456 1.00 91.56 120 ASN A C 1
ATOM 969 O O . ASN A 1 120 ? -10.930 6.867 12.591 1.00 91.56 120 ASN A O 1
ATOM 973 N N . VAL A 1 121 ? -11.660 5.930 10.683 1.00 90.12 121 VAL A N 1
ATOM 974 C CA . VAL A 1 121 ? -13.064 5.831 11.117 1.00 90.12 121 VAL A CA 1
ATOM 975 C C . VAL A 1 121 ? -13.189 4.956 12.367 1.00 90.12 121 VAL A C 1
ATOM 977 O O . VAL A 1 121 ? -13.891 5.318 13.316 1.00 90.12 121 VAL A O 1
ATOM 980 N N . ALA A 1 122 ? -12.474 3.830 12.408 1.00 88.44 122 ALA A N 1
ATOM 981 C CA . ALA A 1 122 ? -12.470 2.939 13.561 1.00 88.44 122 ALA A CA 1
ATOM 982 C C . ALA A 1 122 ? -11.861 3.608 14.809 1.00 88.44 122 ALA A C 1
ATOM 984 O O . ALA A 1 122 ? -12.437 3.508 15.891 1.00 88.44 122 ALA A O 1
ATOM 985 N N . LEU A 1 123 ? -10.762 4.358 14.659 1.00 92.00 123 LEU A N 1
ATOM 986 C CA . LEU A 1 123 ? -10.129 5.112 15.747 1.00 92.00 123 LEU A CA 1
ATOM 987 C C . LEU A 1 123 ? -11.033 6.215 16.301 1.00 92.00 123 LEU A C 1
ATOM 989 O O . LEU A 1 123 ? -11.141 6.355 17.521 1.00 92.00 123 LEU A O 1
ATOM 993 N N . VAL A 1 124 ? -11.696 6.978 15.428 1.00 91.94 124 VAL A N 1
ATOM 994 C CA . VAL A 1 124 ? -12.663 8.012 15.833 1.00 91.94 124 VAL A CA 1
ATOM 995 C C . VAL A 1 124 ? -13.827 7.374 16.589 1.00 91.94 124 VAL A C 1
ATOM 997 O O . VAL A 1 124 ? -14.200 7.846 17.661 1.00 91.94 124 VAL A O 1
ATOM 1000 N N . THR A 1 125 ? -14.346 6.252 16.088 1.00 89.06 125 THR A N 1
ATOM 1001 C CA . THR A 1 125 ? -15.450 5.524 16.727 1.00 89.06 125 THR A CA 1
ATOM 1002 C C . THR A 1 125 ? -15.046 4.970 18.094 1.00 89.06 125 THR A C 1
ATOM 1004 O O . THR A 1 125 ? -15.764 5.168 19.072 1.00 89.06 125 THR A O 1
ATOM 1007 N N . ALA A 1 126 ? -13.884 4.320 18.198 1.00 89.56 126 ALA A N 1
ATOM 1008 C CA . ALA A 1 126 ? -13.384 3.762 19.453 1.00 89.56 126 ALA A CA 1
ATOM 1009 C C . ALA A 1 126 ? -13.074 4.855 20.490 1.00 89.56 126 ALA A C 1
ATOM 1011 O O . ALA A 1 126 ? -13.376 4.686 21.671 1.00 89.56 126 ALA A O 1
ATOM 1012 N N . SER A 1 127 ? -12.548 6.002 20.051 1.00 92.31 127 SER A N 1
ATOM 1013 C CA . SER A 1 127 ? -12.334 7.168 20.919 1.00 92.31 127 SER A CA 1
ATOM 1014 C C . SER A 1 127 ? -13.663 7.748 21.408 1.00 92.31 127 SER A C 1
ATOM 1016 O O . SER A 1 127 ? -13.817 8.002 22.597 1.00 92.31 127 SER A O 1
ATOM 1018 N N . GLY A 1 128 ? -14.666 7.855 20.529 1.00 91.00 128 GLY A N 1
ATOM 1019 C CA . GLY A 1 128 ? -16.017 8.263 20.918 1.00 91.00 128 GLY A CA 1
ATOM 1020 C C . GLY A 1 128 ? -16.663 7.304 21.924 1.00 91.00 128 GLY A C 1
ATOM 1021 O O . GLY A 1 128 ? -17.300 7.754 22.875 1.00 91.00 128 GLY A O 1
ATOM 1022 N N . ILE A 1 129 ? -16.452 5.990 21.768 1.00 88.69 129 ILE A N 1
ATOM 1023 C CA . ILE A 1 129 ? -16.891 4.975 22.740 1.00 88.69 129 ILE A CA 1
ATOM 1024 C C . ILE A 1 129 ? -16.196 5.184 24.088 1.00 88.69 129 ILE A C 1
ATOM 1026 O O . ILE A 1 129 ? -16.869 5.164 25.115 1.00 88.69 129 ILE A O 1
ATOM 1030 N N . ARG A 1 130 ? -14.880 5.431 24.102 1.00 91.00 130 ARG A N 1
ATOM 1031 C CA . ARG A 1 130 ? -14.119 5.713 25.330 1.00 91.00 130 ARG A CA 1
ATOM 1032 C C . ARG A 1 130 ? -14.655 6.940 26.061 1.00 91.00 130 ARG A C 1
ATOM 1034 O O . ARG A 1 130 ? -14.860 6.895 27.272 1.00 91.00 130 ARG A O 1
ATOM 1041 N N . ASP A 1 131 ? -14.896 8.020 25.330 1.00 91.56 131 ASP A N 1
ATOM 1042 C CA . ASP A 1 131 ? -15.350 9.280 25.911 1.00 91.56 131 ASP A CA 1
ATOM 1043 C C . ASP A 1 131 ? -16.793 9.154 26.433 1.00 91.56 131 ASP A C 1
ATOM 1045 O O . ASP A 1 131 ? -17.116 9.653 27.513 1.00 91.56 131 ASP A O 1
ATOM 1049 N N . ALA A 1 132 ? -17.658 8.428 25.714 1.00 89.06 132 ALA A N 1
ATOM 1050 C CA . ALA A 1 132 ? -19.012 8.108 26.164 1.00 89.06 132 ALA A CA 1
ATOM 1051 C C . ALA A 1 132 ? -19.013 7.201 27.406 1.00 89.06 132 ALA A C 1
ATOM 1053 O O . ALA A 1 132 ? -19.769 7.455 28.344 1.00 89.06 132 ALA A O 1
ATOM 1054 N N . HIS A 1 133 ? -18.136 6.196 27.444 1.00 88.88 133 HIS A N 1
ATOM 1055 C CA . HIS A 1 133 ? -17.934 5.311 28.590 1.00 88.88 133 HIS A CA 1
ATOM 1056 C C . HIS A 1 133 ? -17.466 6.094 29.827 1.00 88.88 133 HIS A C 1
ATOM 1058 O O . HIS A 1 133 ? -18.046 5.955 30.904 1.00 88.88 133 HIS A O 1
ATOM 1064 N N . ALA A 1 134 ? -16.484 6.989 29.675 1.00 89.12 134 ALA A N 1
ATOM 1065 C CA . ALA A 1 134 ? -16.010 7.844 30.765 1.00 89.12 134 ALA A CA 1
ATOM 1066 C C . ALA A 1 134 ? -17.127 8.743 31.327 1.00 89.12 134 ALA A C 1
ATOM 1068 O O . ALA A 1 134 ? -17.312 8.818 32.543 1.00 89.12 134 ALA A O 1
ATOM 1069 N N . ARG A 1 135 ? -17.920 9.377 30.450 1.00 89.00 135 ARG A N 1
ATOM 1070 C CA . ARG A 1 135 ? -19.071 10.208 30.851 1.00 89.00 135 ARG A CA 1
ATOM 1071 C C . ARG A 1 135 ? -20.145 9.395 31.571 1.00 89.00 135 ARG A C 1
ATOM 1073 O O . ARG A 1 135 ? -20.675 9.851 32.580 1.00 89.00 135 ARG A O 1
ATOM 1080 N N . PHE A 1 136 ? -20.446 8.195 31.076 1.00 86.50 136 PHE A N 1
ATOM 1081 C CA . PHE A 1 136 ? -21.429 7.306 31.689 1.00 86.50 136 PHE A CA 1
ATOM 1082 C C . PHE A 1 136 ? -21.024 6.928 33.117 1.00 86.50 136 PHE A C 1
ATOM 1084 O O . PHE A 1 136 ? -21.790 7.171 34.049 1.00 86.50 136 PHE A O 1
ATOM 1091 N N . HIS A 1 137 ? -19.800 6.434 33.318 1.00 85.38 137 HIS A N 1
ATOM 1092 C CA . HIS A 1 137 ? -19.335 6.040 34.649 1.00 85.38 137 HIS A CA 1
ATOM 1093 C C . HIS A 1 137 ? -19.212 7.216 35.623 1.00 85.38 137 HIS A C 1
ATOM 1095 O O . HIS A 1 137 ? -19.509 7.044 36.805 1.00 85.38 137 HIS A O 1
ATOM 1101 N N . ALA A 1 138 ? -18.854 8.410 35.135 1.00 86.50 138 ALA A N 1
ATOM 1102 C CA . ALA A 1 138 ? -18.886 9.629 35.941 1.00 86.50 138 ALA A CA 1
ATOM 1103 C C . ALA A 1 138 ? -20.317 9.997 36.379 1.00 86.50 138 ALA A C 1
ATOM 1105 O O . ALA A 1 138 ? -20.522 10.394 37.521 1.00 86.50 138 ALA A O 1
ATOM 1106 N N . SER A 1 139 ? -21.312 9.828 35.499 1.00 84.69 139 SER A N 1
ATOM 1107 C CA . SER A 1 139 ? -22.716 10.152 35.796 1.00 84.69 139 SER A CA 1
ATOM 1108 C C . SER A 1 139 ? -23.416 9.142 36.713 1.00 84.69 139 SER A C 1
ATOM 1110 O O . SER A 1 139 ? -24.274 9.526 37.502 1.00 84.69 139 SER A O 1
ATOM 1112 N N . VAL A 1 140 ? -23.055 7.858 36.617 1.00 82.31 140 VAL A N 1
ATOM 1113 C CA . VAL A 1 140 ? -23.679 6.765 37.384 1.00 82.31 140 VAL A CA 1
ATOM 1114 C C . VAL A 1 140 ? -22.974 6.532 38.727 1.00 82.31 140 VAL A C 1
ATOM 1116 O O . VAL A 1 140 ? -23.527 5.868 39.598 1.00 82.31 140 VAL A O 1
ATOM 1119 N N . GLY A 1 141 ? -21.769 7.080 38.925 1.00 80.56 141 GLY A N 1
ATOM 1120 C CA . GLY A 1 141 ? -20.997 6.873 40.155 1.00 80.56 141 GLY A CA 1
ATOM 1121 C C . GLY A 1 141 ? -20.536 5.422 40.316 1.00 80.56 141 GLY A C 1
ATOM 1122 O O . GLY A 1 141 ? -20.612 4.851 41.401 1.00 80.56 141 GLY A O 1
ATOM 1123 N N . SER A 1 142 ? -20.111 4.787 39.220 1.00 78.62 142 SER A N 1
ATOM 1124 C CA . SER A 1 142 ? -19.722 3.373 39.228 1.00 78.62 142 SER A CA 1
ATOM 1125 C C . SER A 1 142 ? -18.434 3.113 40.023 1.00 78.62 142 SER A C 1
ATOM 1127 O O . SER A 1 142 ? -17.559 3.980 40.074 1.00 78.62 142 SER A O 1
ATOM 1129 N N . PRO A 1 143 ? -18.253 1.898 40.581 1.00 80.19 143 PRO A N 1
ATOM 1130 C CA . PRO A 1 143 ? -17.019 1.539 41.271 1.00 80.19 143 PRO A CA 1
ATOM 1131 C C . PRO A 1 143 ? -15.793 1.663 40.341 1.00 80.19 143 PRO A C 1
ATOM 1133 O O . PRO A 1 143 ? -15.873 1.254 39.174 1.00 80.19 143 PRO A O 1
ATOM 1136 N N . PRO A 1 144 ? -14.639 2.160 40.841 1.00 79.12 144 PRO A N 1
ATOM 1137 C CA . PRO A 1 144 ? -13.457 2.435 40.017 1.00 79.12 144 PRO A CA 1
ATOM 1138 C C . PRO A 1 144 ? -12.974 1.226 39.209 1.00 79.12 144 PRO A C 1
ATOM 1140 O O . PRO A 1 144 ? -12.615 1.361 38.044 1.00 79.12 144 PRO A O 1
ATOM 1143 N N . SER A 1 145 ? -13.038 0.029 39.793 1.00 78.25 145 SER A N 1
ATOM 1144 C CA . SER A 1 145 ? -12.582 -1.220 39.172 1.00 78.25 145 SER A CA 1
ATOM 1145 C C . SER A 1 145 ? -13.456 -1.700 38.006 1.00 78.25 145 SER A C 1
ATOM 1147 O O . SER A 1 145 ? -12.979 -2.431 37.137 1.00 78.25 145 SER A O 1
ATOM 1149 N N . ALA A 1 146 ? -14.740 -1.329 37.962 1.00 74.50 146 ALA A N 1
ATOM 1150 C CA . ALA A 1 146 ? -15.614 -1.645 36.831 1.00 74.50 146 ALA A CA 1
ATOM 1151 C C . ALA A 1 146 ? -15.333 -0.704 35.653 1.00 74.50 146 ALA A C 1
ATOM 1153 O O . ALA A 1 146 ? -15.116 -1.171 34.538 1.00 74.50 146 ALA A O 1
ATOM 1154 N N . SER A 1 147 ? -15.224 0.598 35.937 1.00 80.25 147 SER A N 1
ATOM 1155 C CA . SER A 1 147 ? -14.881 1.618 34.940 1.00 80.25 147 SER A CA 1
ATOM 1156 C C . SER A 1 147 ? -13.476 1.401 34.356 1.00 80.25 147 SER A C 1
ATOM 1158 O O . SER A 1 147 ? -13.289 1.446 33.143 1.00 80.25 147 SER A O 1
ATOM 1160 N N . GLN A 1 148 ? -12.478 1.077 35.183 1.00 84.12 148 GLN A N 1
ATOM 1161 C CA . GLN A 1 148 ? -11.113 0.829 34.701 1.00 84.12 148 GLN A CA 1
ATOM 1162 C C . GLN A 1 148 ? -11.035 -0.359 33.740 1.00 84.12 148 GLN A C 1
ATOM 1164 O O . GLN A 1 148 ? -10.437 -0.235 32.678 1.00 84.12 148 GLN A O 1
ATOM 1169 N N . ARG A 1 149 ? -11.704 -1.481 34.042 1.00 81.50 149 ARG A N 1
ATOM 1170 C CA . ARG A 1 149 ? -11.693 -2.662 33.160 1.00 81.50 149 ARG A CA 1
ATOM 1171 C C . ARG A 1 149 ? -12.248 -2.361 31.765 1.00 81.50 149 ARG A C 1
ATOM 1173 O O . ARG A 1 149 ? -11.657 -2.790 30.774 1.00 81.50 149 ARG A O 1
ATOM 1180 N N . GLY A 1 150 ? -13.361 -1.630 31.680 1.00 80.94 150 GLY A N 1
ATOM 1181 C CA . GLY A 1 150 ? -13.935 -1.208 30.398 1.00 80.94 150 GLY A CA 1
ATOM 1182 C C . GLY A 1 150 ? -13.023 -0.226 29.658 1.00 80.94 150 GLY A C 1
ATOM 1183 O O . GLY A 1 150 ? -12.752 -0.402 28.468 1.00 80.94 150 GLY A O 1
ATOM 1184 N N . ALA A 1 151 ? -12.467 0.752 30.379 1.00 86.06 151 ALA A N 1
ATOM 1185 C CA . ALA A 1 151 ? -11.539 1.734 29.826 1.00 86.06 151 ALA A CA 1
ATOM 1186 C C . ALA A 1 151 ? -10.261 1.088 29.266 1.00 86.06 151 ALA A C 1
ATOM 1188 O O . ALA A 1 151 ? -9.869 1.409 28.144 1.00 86.06 151 ALA A O 1
ATOM 1189 N N . ASP A 1 152 ? -9.656 0.142 29.987 1.00 88.25 152 ASP A N 1
ATOM 1190 C CA . ASP A 1 152 ? -8.450 -0.575 29.564 1.00 88.25 152 ASP A CA 1
ATOM 1191 C C . ASP A 1 152 ? -8.706 -1.417 28.312 1.00 88.25 152 ASP A C 1
ATOM 1193 O O . ASP A 1 152 ? -7.891 -1.433 27.387 1.00 88.25 152 ASP A O 1
ATOM 1197 N N . ALA A 1 153 ? -9.863 -2.079 28.234 1.00 85.50 153 ALA A N 1
ATOM 1198 C CA . ALA A 1 153 ? -10.242 -2.860 27.063 1.00 85.50 153 ALA A CA 1
ATOM 1199 C C . ALA A 1 153 ? -10.467 -1.968 25.826 1.00 85.50 153 ALA A C 1
ATOM 1201 O O . ALA A 1 153 ? -9.995 -2.294 24.734 1.00 85.50 153 ALA A O 1
ATOM 1202 N N . ILE A 1 154 ? -11.127 -0.813 25.987 1.00 88.25 154 ILE A N 1
ATOM 1203 C CA . ILE A 1 154 ? -11.287 0.175 24.907 1.00 88.25 154 ILE A CA 1
ATOM 1204 C C . ILE A 1 154 ? -9.922 0.729 24.484 1.00 88.25 154 ILE A C 1
ATOM 1206 O O . ILE A 1 154 ? -9.625 0.811 23.290 1.00 88.25 154 ILE A O 1
ATOM 1210 N N . GLN A 1 155 ? -9.073 1.076 25.451 1.00 92.44 155 GLN A N 1
ATOM 1211 C CA . GLN A 1 155 ? -7.742 1.613 25.196 1.00 92.44 155 GLN A CA 1
ATOM 1212 C C . GLN A 1 155 ? -6.864 0.594 24.461 1.00 92.44 155 GLN A C 1
ATOM 1214 O O . GLN A 1 155 ? -6.184 0.955 23.502 1.00 92.44 155 GLN A O 1
ATOM 1219 N N . TYR A 1 156 ? -6.935 -0.685 24.834 1.00 89.81 156 TYR A N 1
ATOM 1220 C CA . TYR A 1 156 ? -6.259 -1.766 24.121 1.00 89.81 156 TYR A CA 1
ATOM 1221 C C . TYR A 1 156 ? -6.670 -1.821 22.642 1.00 89.81 156 TYR A C 1
ATOM 1223 O O . TYR A 1 156 ? -5.802 -1.901 21.770 1.00 89.81 156 TYR A O 1
ATOM 1231 N N . VAL A 1 157 ? -7.970 -1.726 22.338 1.00 88.31 157 VAL A N 1
ATOM 1232 C CA . VAL A 1 157 ? -8.474 -1.711 20.952 1.00 88.31 157 VAL A CA 1
ATOM 1233 C C . VAL A 1 157 ? -7.971 -0.482 20.189 1.00 88.31 157 VAL A C 1
ATOM 1235 O O . VAL A 1 157 ? -7.514 -0.622 19.053 1.00 88.31 157 VAL A O 1
ATOM 1238 N N . ILE A 1 158 ? -7.984 0.703 20.809 1.00 91.62 158 ILE A N 1
ATOM 1239 C CA . ILE A 1 158 ? -7.451 1.939 20.212 1.00 91.62 158 ILE A CA 1
ATOM 1240 C C . ILE A 1 158 ? -5.967 1.775 19.866 1.00 91.62 158 ILE A C 1
ATOM 1242 O O . ILE A 1 158 ? -5.560 2.055 18.737 1.00 91.62 158 ILE A O 1
ATOM 1246 N N . GLU A 1 159 ? -5.152 1.291 20.803 1.00 92.75 159 GLU A N 1
ATOM 1247 C CA . GLU A 1 159 ? -3.716 1.092 20.578 1.00 92.75 159 GLU A CA 1
ATOM 1248 C C . GLU A 1 159 ? -3.442 0.039 19.497 1.00 92.75 159 GLU A C 1
ATOM 1250 O O . GLU A 1 159 ? -2.543 0.197 18.669 1.00 92.75 159 GLU A O 1
ATOM 1255 N N . CYS A 1 160 ? -4.255 -1.013 19.438 1.00 88.94 160 CYS A N 1
ATOM 1256 C CA . CYS A 1 160 ? -4.199 -2.011 18.376 1.00 88.94 160 CYS A CA 1
ATOM 1257 C C . CYS A 1 160 ? -4.492 -1.413 16.989 1.00 88.94 160 CYS A C 1
ATOM 1259 O O . CYS A 1 160 ? -3.735 -1.649 16.042 1.00 88.94 160 CYS A O 1
ATOM 1261 N N . MET A 1 161 ? -5.539 -0.593 16.869 1.00 88.94 161 MET A N 1
ATOM 1262 C CA . MET A 1 161 ? -5.887 0.092 15.620 1.00 88.94 161 MET A CA 1
ATOM 1263 C C . MET A 1 161 ? -4.819 1.109 15.203 1.00 88.94 161 MET A C 1
ATOM 1265 O O . MET A 1 161 ? -4.483 1.188 14.021 1.00 88.94 161 MET A O 1
ATOM 1269 N N . LYS A 1 162 ? -4.223 1.842 16.155 1.00 91.81 162 LYS A N 1
ATOM 1270 C CA . LYS A 1 162 ? -3.089 2.742 15.882 1.00 91.81 162 LYS A CA 1
ATOM 1271 C C . LYS A 1 162 ? -1.901 1.980 15.309 1.00 91.81 162 LYS A C 1
ATOM 1273 O O . LYS A 1 162 ? -1.351 2.392 14.292 1.00 91.81 162 LYS A O 1
ATOM 1278 N N . LYS A 1 163 ? -1.526 0.850 15.917 1.00 90.31 163 LYS A N 1
ATOM 1279 C CA . LYS A 1 163 ? -0.441 -0.003 15.404 1.00 90.31 163 LYS A CA 1
ATOM 1280 C C . LYS A 1 163 ? -0.727 -0.453 13.975 1.00 90.31 163 LYS A C 1
ATOM 1282 O O . LYS A 1 163 ? 0.144 -0.347 13.120 1.00 90.31 163 LYS A O 1
ATOM 1287 N N . GLN A 1 164 ? -1.948 -0.906 13.696 1.00 87.19 164 GLN A N 1
ATOM 1288 C CA . GLN A 1 164 ? -2.358 -1.309 12.350 1.00 87.19 164 GLN A CA 1
ATOM 1289 C C . GLN A 1 164 ? -2.280 -0.148 11.345 1.00 87.19 164 GLN A C 1
ATOM 1291 O O . GLN A 1 164 ? -1.760 -0.333 10.247 1.00 87.19 164 GLN A O 1
ATOM 1296 N N . LYS A 1 165 ? -2.701 1.059 11.737 1.00 90.25 165 LYS A N 1
ATOM 1297 C CA . LYS A 1 165 ? -2.544 2.271 10.922 1.00 90.25 165 LYS A CA 1
ATOM 1298 C C . LYS A 1 165 ? -1.074 2.557 10.594 1.00 90.25 165 LYS A C 1
ATOM 1300 O O . LYS A 1 165 ? -0.746 2.809 9.439 1.00 90.25 165 LYS A O 1
ATOM 1305 N N . MET A 1 166 ? -0.177 2.458 11.577 1.00 89.56 166 MET A N 1
ATOM 1306 C CA . MET A 1 166 ? 1.263 2.659 11.355 1.00 89.56 166 MET A CA 1
ATOM 1307 C C . MET A 1 166 ? 1.831 1.678 10.320 1.00 89.56 166 MET A C 1
ATOM 1309 O O . MET A 1 166 ? 2.640 2.072 9.481 1.00 89.56 166 MET A O 1
ATOM 1313 N N . TRP A 1 167 ? 1.376 0.420 10.317 1.00 85.69 167 TRP A N 1
ATOM 1314 C CA . TRP A 1 167 ? 1.751 -0.542 9.276 1.00 85.69 167 TRP A CA 1
ATOM 1315 C C . TRP A 1 167 ? 1.284 -0.103 7.884 1.00 85.69 167 TRP A C 1
ATOM 1317 O O . TRP A 1 167 ? 2.084 -0.134 6.952 1.00 85.69 167 TRP A O 1
ATOM 1327 N N . PHE A 1 168 ? 0.041 0.367 7.741 1.00 85.06 168 PHE A N 1
ATOM 1328 C CA . PHE A 1 168 ? -0.474 0.863 6.458 1.00 85.06 168 PHE A CA 1
ATOM 1329 C C . PHE A 1 168 ? 0.261 2.109 5.946 1.00 85.06 168 PHE A C 1
ATOM 1331 O O . PHE A 1 168 ? 0.530 2.206 4.749 1.00 85.06 168 PHE A O 1
ATOM 1338 N N . LEU A 1 169 ? 0.670 3.018 6.832 1.00 86.31 169 LEU A N 1
ATOM 1339 C CA . LEU A 1 169 ? 1.495 4.170 6.452 1.00 86.31 169 LEU A CA 1
ATOM 1340 C C . LEU A 1 169 ? 2.888 3.744 5.966 1.00 86.31 169 LEU A C 1
ATOM 1342 O O . LEU A 1 169 ? 3.357 4.225 4.935 1.00 86.31 169 LEU A O 1
ATOM 1346 N N . ASN A 1 170 ? 3.522 2.788 6.651 1.00 85.88 170 ASN A N 1
ATOM 1347 C CA . ASN A 1 170 ? 4.800 2.223 6.208 1.00 85.88 170 ASN A CA 1
ATOM 1348 C C . ASN A 1 170 ? 4.679 1.545 4.838 1.00 85.88 170 ASN A C 1
ATOM 1350 O O . ASN A 1 170 ? 5.543 1.699 3.980 1.00 85.88 170 ASN A O 1
ATOM 1354 N N . TYR A 1 171 ? 3.594 0.810 4.617 1.00 82.94 171 TYR A N 1
ATOM 1355 C CA . TYR A 1 171 ? 3.268 0.182 3.340 1.00 82.94 171 TYR A CA 1
ATOM 1356 C C . TYR A 1 171 ? 3.091 1.197 2.208 1.00 82.94 171 TYR A C 1
ATOM 1358 O O . TYR A 1 171 ? 3.621 0.989 1.115 1.00 82.94 171 TYR A O 1
ATOM 1366 N N . LYS A 1 172 ? 2.419 2.318 2.480 1.00 84.44 172 LYS A N 1
ATOM 1367 C CA . LYS A 1 172 ? 2.282 3.426 1.532 1.00 84.44 172 LYS A CA 1
ATOM 1368 C C . LYS A 1 172 ? 3.641 4.021 1.159 1.00 84.44 172 LYS A C 1
ATOM 1370 O O . LYS A 1 172 ? 3.963 4.081 -0.024 1.00 84.44 172 LYS A O 1
ATOM 1375 N N . SER A 1 173 ? 4.463 4.349 2.158 1.00 87.38 173 SER A N 1
ATOM 1376 C CA . SER A 1 173 ? 5.809 4.892 1.940 1.00 87.38 173 SER A CA 1
ATOM 1377 C C . SER A 1 173 ? 6.697 3.941 1.129 1.00 87.38 173 SER A C 1
ATOM 1379 O O . SER A 1 173 ? 7.315 4.362 0.154 1.00 87.38 173 SER A O 1
ATOM 1381 N N . ARG A 1 174 ? 6.708 2.642 1.463 1.00 84.00 174 ARG A N 1
ATOM 1382 C CA . ARG A 1 174 ? 7.486 1.636 0.719 1.00 84.00 174 ARG A CA 1
ATOM 1383 C C . ARG A 1 174 ? 7.070 1.552 -0.743 1.00 84.00 174 ARG A C 1
ATOM 1385 O O . ARG A 1 174 ? 7.924 1.489 -1.620 1.00 84.00 174 ARG A O 1
ATOM 1392 N N . LYS A 1 175 ? 5.767 1.565 -1.014 1.00 85.25 175 LYS A N 1
ATOM 1393 C CA . LYS A 1 175 ? 5.250 1.568 -2.383 1.00 85.25 175 LYS A CA 1
ATOM 1394 C C . LYS A 1 175 ? 5.717 2.803 -3.155 1.00 85.25 175 LYS A C 1
ATOM 1396 O O . LYS A 1 175 ? 6.066 2.660 -4.321 1.00 85.25 175 LYS A O 1
ATOM 1401 N N . ASP A 1 176 ? 5.734 3.986 -2.543 1.00 87.06 176 ASP A N 1
ATOM 1402 C CA . ASP A 1 176 ? 6.207 5.204 -3.217 1.00 87.06 176 ASP A CA 1
ATOM 1403 C C . ASP A 1 176 ? 7.684 5.083 -3.617 1.00 87.06 176 ASP A C 1
ATOM 1405 O O . ASP A 1 176 ? 8.040 5.396 -4.752 1.00 87.06 176 ASP A O 1
ATOM 1409 N N . SER A 1 177 ? 8.527 4.522 -2.743 1.00 87.62 177 SER A N 1
ATOM 1410 C CA . SER A 1 177 ? 9.922 4.214 -3.086 1.00 87.62 177 SER A CA 1
ATOM 1411 C C . SER A 1 177 ? 10.028 3.240 -4.261 1.00 87.62 177 SER A C 1
ATOM 1413 O O . SER A 1 177 ? 10.798 3.471 -5.187 1.00 87.62 177 SER A O 1
ATOM 1415 N N . ILE A 1 178 ? 9.227 2.173 -4.266 1.00 86.88 178 ILE A N 1
ATOM 1416 C CA . ILE A 1 178 ? 9.228 1.184 -5.352 1.00 86.88 178 ILE A CA 1
ATOM 1417 C C . ILE A 1 178 ? 8.736 1.798 -6.667 1.00 86.88 178 ILE A C 1
ATOM 1419 O O . ILE A 1 178 ? 9.298 1.513 -7.718 1.00 86.88 178 ILE A O 1
ATOM 1423 N N . MET A 1 179 ? 7.715 2.653 -6.626 1.00 88.00 179 MET A N 1
ATOM 1424 C CA . MET A 1 179 ? 7.199 3.339 -7.813 1.00 88.00 179 MET A CA 1
ATOM 1425 C C . MET A 1 179 ? 8.299 4.160 -8.495 1.00 88.00 179 MET A C 1
ATOM 1427 O O . MET A 1 179 ? 8.435 4.118 -9.716 1.00 88.00 179 MET A O 1
ATOM 1431 N N . ILE A 1 180 ? 9.120 4.855 -7.702 1.00 89.25 180 ILE A N 1
ATOM 1432 C CA . ILE A 1 180 ? 10.282 5.598 -8.203 1.00 89.25 180 ILE A CA 1
ATOM 1433 C C . ILE A 1 180 ? 11.288 4.646 -8.862 1.00 89.25 180 ILE A C 1
ATOM 1435 O O . ILE A 1 180 ? 11.783 4.939 -9.948 1.00 89.25 180 ILE A O 1
ATOM 1439 N N . LEU A 1 181 ? 11.567 3.491 -8.248 1.00 87.25 181 LEU A N 1
ATOM 1440 C CA . LEU A 1 181 ? 12.469 2.490 -8.830 1.00 87.25 181 LEU A CA 1
ATOM 1441 C C . LEU A 1 181 ? 11.945 1.959 -10.169 1.00 87.25 181 LEU A C 1
ATOM 1443 O O . LEU A 1 181 ? 12.694 1.930 -11.141 1.00 87.25 181 LEU A O 1
ATOM 1447 N N . VAL A 1 182 ? 10.660 1.604 -10.249 1.00 87.56 182 VAL A N 1
ATOM 1448 C CA . VAL A 1 182 ? 10.034 1.143 -11.498 1.00 87.56 182 VAL A CA 1
ATOM 1449 C C . VAL A 1 182 ? 10.100 2.229 -12.573 1.00 87.56 182 VAL A C 1
ATOM 1451 O O . VAL A 1 182 ? 10.458 1.936 -13.710 1.00 87.56 182 VAL A O 1
ATOM 1454 N N . TYR A 1 183 ? 9.835 3.490 -12.225 1.00 86.94 183 TYR A N 1
ATOM 1455 C CA . TYR A 1 183 ? 9.943 4.607 -13.166 1.00 86.94 183 TYR A CA 1
ATOM 1456 C C . TYR A 1 183 ? 11.376 4.803 -13.686 1.00 86.94 183 TYR A C 1
ATOM 1458 O O . TYR A 1 183 ? 11.590 4.998 -14.885 1.00 86.94 183 TYR A O 1
ATOM 1466 N N . ASN A 1 184 ? 12.368 4.700 -12.800 1.00 88.19 184 ASN A N 1
ATOM 1467 C CA . ASN A 1 184 ? 13.776 4.771 -13.180 1.00 88.19 184 ASN A CA 1
ATOM 1468 C C . ASN A 1 184 ? 14.163 3.618 -14.112 1.00 88.19 184 ASN A C 1
ATOM 1470 O O . ASN A 1 184 ? 14.865 3.852 -15.092 1.00 88.19 184 ASN A O 1
ATOM 1474 N N . LEU A 1 185 ? 13.674 2.400 -13.858 1.00 85.44 185 LEU A N 1
ATOM 1475 C CA . LEU A 1 185 ? 13.906 1.249 -14.733 1.00 85.44 185 LEU A CA 1
ATOM 1476 C C . LEU A 1 185 ? 13.293 1.446 -16.123 1.00 85.44 185 LEU A C 1
ATOM 1478 O O . LEU A 1 185 ? 13.975 1.221 -17.122 1.00 85.44 185 LEU A O 1
ATOM 1482 N N . VAL A 1 186 ? 12.046 1.924 -16.203 1.00 86.50 186 VAL A N 1
ATOM 1483 C CA . VAL A 1 186 ? 11.409 2.269 -17.487 1.00 86.50 186 VAL A CA 1
ATOM 1484 C C . VAL A 1 186 ? 12.242 3.316 -18.230 1.00 86.50 186 VAL A C 1
ATOM 1486 O O . VAL A 1 186 ? 12.529 3.153 -19.412 1.00 86.50 186 VAL A O 1
ATOM 1489 N N . THR A 1 187 ? 12.694 4.357 -17.527 1.00 87.38 187 THR A N 1
ATOM 1490 C CA . THR A 1 187 ? 13.514 5.429 -18.112 1.00 87.38 187 THR A CA 1
ATOM 1491 C C . THR A 1 187 ? 14.862 4.907 -18.621 1.00 87.38 187 THR A C 1
ATOM 1493 O O . THR A 1 187 ? 15.294 5.277 -19.711 1.00 87.38 187 THR A O 1
ATOM 1496 N N . GLN A 1 188 ? 15.529 4.025 -17.868 1.00 85.81 188 GLN A N 1
ATOM 1497 C CA . GLN A 1 188 ? 16.782 3.393 -18.297 1.00 85.81 188 GLN A CA 1
ATOM 1498 C C . GLN A 1 188 ? 16.580 2.516 -19.533 1.00 85.81 188 GLN A C 1
ATOM 1500 O O . GLN A 1 188 ? 17.397 2.553 -20.452 1.00 85.81 188 GLN A O 1
ATOM 1505 N N . GLN A 1 189 ? 15.482 1.760 -19.581 1.00 84.94 189 GLN A N 1
ATOM 1506 C CA . GLN A 1 189 ? 15.141 0.942 -20.737 1.00 84.94 189 GLN A CA 1
ATOM 1507 C C . GLN A 1 189 ? 14.877 1.801 -21.980 1.00 84.94 189 GLN A C 1
ATOM 1509 O O . GLN A 1 189 ? 15.397 1.500 -23.053 1.00 84.94 189 GLN A O 1
ATOM 1514 N N . ASP A 1 190 ? 14.123 2.893 -21.842 1.00 86.56 190 ASP A N 1
ATOM 1515 C CA . ASP A 1 190 ? 13.881 3.830 -22.943 1.00 86.56 190 ASP A CA 1
ATOM 1516 C C . ASP A 1 190 ? 15.189 4.495 -23.412 1.00 86.56 190 ASP A C 1
ATOM 1518 O O . ASP A 1 190 ? 15.418 4.625 -24.614 1.00 86.56 190 ASP A O 1
ATOM 1522 N N . ALA A 1 191 ? 16.098 4.843 -22.495 1.00 87.25 191 ALA A N 1
ATOM 1523 C CA . ALA A 1 191 ? 17.419 5.365 -22.846 1.00 87.25 191 ALA A CA 1
ATOM 1524 C C . ALA A 1 191 ? 18.276 4.335 -23.605 1.00 87.25 191 ALA A C 1
ATOM 1526 O O . ALA A 1 191 ? 18.900 4.682 -24.610 1.00 87.25 191 ALA A O 1
ATOM 1527 N N . ALA A 1 192 ? 18.279 3.071 -23.170 1.00 87.00 192 ALA A N 1
ATOM 1528 C CA . ALA A 1 192 ? 18.988 1.988 -23.848 1.00 87.00 192 ALA A CA 1
ATOM 1529 C C . ALA A 1 192 ? 18.426 1.733 -25.257 1.00 87.00 192 ALA A C 1
ATOM 1531 O O . ALA A 1 192 ? 19.195 1.622 -26.212 1.00 87.00 192 ALA A O 1
ATOM 1532 N N . ASN A 1 193 ? 17.099 1.719 -25.408 1.00 86.31 193 ASN A N 1
ATOM 1533 C CA . ASN A 1 193 ? 16.442 1.594 -26.709 1.00 86.31 193 ASN A CA 1
ATOM 1534 C C . ASN A 1 193 ? 16.781 2.777 -27.624 1.00 86.31 193 ASN A C 1
ATOM 1536 O O . ASN A 1 193 ? 17.145 2.577 -28.779 1.00 86.31 193 ASN A O 1
ATOM 1540 N N . ASN A 1 194 ? 16.732 4.010 -27.112 1.00 87.81 194 ASN A N 1
ATOM 1541 C CA . ASN A 1 194 ? 17.096 5.200 -27.882 1.00 87.81 194 ASN A CA 1
ATOM 1542 C C . ASN A 1 194 ? 18.565 5.177 -28.315 1.00 87.81 194 ASN A C 1
ATOM 1544 O O . ASN A 1 194 ? 18.885 5.597 -29.424 1.00 87.81 194 ASN A O 1
ATOM 1548 N N . PHE A 1 195 ? 19.460 4.662 -27.470 1.00 90.75 195 PHE A N 1
ATOM 1549 C CA . PHE A 1 195 ? 20.863 4.481 -27.824 1.00 90.75 195 PHE A CA 1
ATOM 1550 C C . PHE A 1 195 ? 21.047 3.440 -28.936 1.00 90.75 195 PHE A C 1
ATOM 1552 O O . PHE A 1 195 ? 21.824 3.670 -29.866 1.00 90.75 195 PHE A O 1
ATOM 1559 N N . GLN A 1 196 ? 20.318 2.321 -28.876 1.00 89.50 196 GLN A N 1
ATOM 1560 C CA . GLN A 1 196 ? 20.319 1.314 -29.942 1.00 89.50 196 GLN A CA 1
ATOM 1561 C C . GLN A 1 196 ? 19.801 1.905 -31.254 1.00 89.50 196 GLN A C 1
ATOM 1563 O O . GLN A 1 196 ? 20.501 1.834 -32.259 1.00 89.50 196 GLN A O 1
ATOM 1568 N N . ILE A 1 197 ? 18.660 2.600 -31.219 1.00 91.81 197 ILE A N 1
ATOM 1569 C CA . ILE A 1 197 ? 18.101 3.303 -32.380 1.00 91.81 197 ILE A CA 1
ATOM 1570 C C . ILE A 1 197 ? 19.115 4.306 -32.939 1.00 91.81 197 ILE A C 1
ATOM 1572 O O . ILE A 1 197 ? 19.368 4.309 -34.137 1.00 91.81 197 ILE A O 1
ATOM 1576 N N . ALA A 1 198 ? 19.753 5.127 -32.101 1.00 91.62 198 ALA A N 1
ATOM 1577 C CA . ALA A 1 198 ? 20.759 6.089 -32.552 1.00 91.62 198 ALA A CA 1
ATOM 1578 C C . ALA A 1 198 ? 21.985 5.406 -33.183 1.00 91.62 198 ALA A C 1
ATOM 1580 O O . ALA A 1 198 ? 22.550 5.910 -34.155 1.00 91.62 198 ALA A O 1
ATOM 1581 N N . THR A 1 199 ? 22.394 4.252 -32.652 1.00 92.62 199 THR A N 1
ATOM 1582 C CA . THR A 1 199 ? 23.502 3.454 -33.191 1.00 92.62 199 THR A CA 1
ATOM 1583 C C . THR A 1 199 ? 23.138 2.849 -34.546 1.00 92.62 199 THR A C 1
ATOM 1585 O O . THR A 1 199 ? 23.927 2.945 -35.489 1.00 92.62 199 THR A O 1
ATOM 1588 N N . ASP A 1 200 ? 21.932 2.301 -34.672 1.00 91.81 200 ASP A N 1
ATOM 1589 C CA . ASP A 1 200 ? 21.409 1.765 -35.926 1.00 91.81 200 ASP A CA 1
ATOM 1590 C C . ASP A 1 200 ? 21.240 2.873 -36.970 1.00 91.81 200 ASP A C 1
ATOM 1592 O O . ASP A 1 200 ? 21.715 2.726 -38.095 1.00 91.81 200 ASP A O 1
ATOM 1596 N N . MET A 1 201 ? 20.692 4.032 -36.588 1.00 89.75 201 MET A N 1
ATOM 1597 C CA . MET A 1 201 ? 20.595 5.217 -37.449 1.00 89.75 201 MET A CA 1
ATOM 1598 C C . MET A 1 201 ? 21.969 5.736 -37.871 1.00 89.75 201 MET A C 1
ATOM 1600 O O . MET A 1 201 ? 22.139 6.154 -39.015 1.00 89.75 201 MET A O 1
ATOM 1604 N N . LYS A 1 202 ? 22.975 5.704 -36.989 1.00 89.19 202 LYS A N 1
ATOM 1605 C CA . LYS A 1 202 ? 24.354 6.058 -37.350 1.00 89.19 202 LYS A CA 1
ATOM 1606 C C . LYS A 1 202 ? 24.906 5.089 -38.395 1.00 89.19 202 LYS A C 1
ATOM 1608 O O . LYS A 1 202 ? 25.510 5.540 -39.367 1.00 89.19 202 LYS A O 1
ATOM 1613 N N . ARG A 1 203 ? 24.697 3.779 -38.223 1.00 89.75 203 ARG A N 1
ATOM 1614 C CA . ARG A 1 203 ? 25.146 2.755 -39.183 1.00 89.75 203 ARG A CA 1
ATOM 1615 C C . ARG A 1 203 ? 24.438 2.896 -40.532 1.00 89.75 203 ARG A C 1
ATOM 1617 O O . ARG A 1 203 ? 25.081 2.825 -41.584 1.00 89.75 203 ARG A O 1
ATOM 1624 N N . ASP A 1 204 ? 23.137 3.142 -40.502 1.00 90.44 204 ASP A N 1
ATOM 1625 C CA . ASP A 1 204 ? 22.338 3.410 -41.693 1.00 90.44 204 ASP A CA 1
ATOM 1626 C C . ASP A 1 204 ? 22.821 4.683 -42.402 1.00 90.44 204 ASP A C 1
ATOM 1628 O O . ASP A 1 204 ? 23.140 4.652 -43.588 1.00 90.44 204 ASP A O 1
ATOM 1632 N N . SER A 1 205 ? 23.064 5.759 -41.646 1.00 86.88 205 SER A N 1
ATOM 1633 C CA . SER A 1 205 ? 23.608 7.016 -42.174 1.00 86.88 205 SER A CA 1
ATOM 1634 C C . SER A 1 205 ? 24.978 6.823 -42.821 1.00 86.88 205 SER A C 1
ATOM 1636 O O . SER A 1 205 ? 25.230 7.378 -43.887 1.00 86.88 205 SER A O 1
ATOM 1638 N N . THR A 1 206 ? 25.871 6.016 -42.231 1.00 86.44 206 THR A N 1
ATOM 1639 C CA . THR A 1 206 ? 27.165 5.704 -42.867 1.00 86.44 206 THR A CA 1
ATOM 1640 C C . THR A 1 206 ? 26.994 4.960 -44.188 1.00 86.44 206 THR A C 1
ATOM 1642 O O . THR A 1 206 ? 27.681 5.284 -45.153 1.00 86.44 206 THR A O 1
ATOM 1645 N N . SER A 1 207 ? 26.042 4.027 -44.262 1.00 89.06 207 SER A N 1
ATOM 1646 C CA . SER A 1 207 ? 25.747 3.274 -45.487 1.00 89.06 207 SER A CA 1
ATOM 1647 C C . SER A 1 207 ? 25.144 4.183 -46.563 1.00 89.06 207 SER A C 1
ATOM 1649 O O . SER A 1 207 ? 25.599 4.181 -47.707 1.00 89.06 207 SER A O 1
ATOM 1651 N N . MET A 1 208 ? 24.187 5.034 -46.185 1.00 86.81 208 MET A N 1
ATOM 1652 C CA . MET A 1 208 ? 23.593 6.052 -47.053 1.00 86.81 208 MET A CA 1
ATOM 1653 C C . MET A 1 208 ? 24.647 7.036 -47.574 1.00 86.81 208 MET A C 1
ATOM 1655 O O . MET A 1 208 ? 24.655 7.358 -48.762 1.00 86.81 208 MET A O 1
ATOM 1659 N N . ASN A 1 209 ? 25.580 7.460 -46.719 1.00 85.56 209 ASN A N 1
ATOM 1660 C CA . ASN A 1 209 ? 26.682 8.336 -47.104 1.00 85.56 209 ASN A CA 1
ATOM 1661 C C . ASN A 1 209 ? 27.604 7.665 -48.137 1.00 85.56 209 ASN A C 1
ATOM 1663 O O . ASN A 1 209 ? 28.014 8.304 -49.103 1.00 85.56 209 ASN A O 1
ATOM 1667 N N . SER A 1 210 ? 27.893 6.368 -47.986 1.00 85.31 210 SER A N 1
ATOM 1668 C CA . SER A 1 210 ? 28.668 5.606 -48.974 1.00 85.31 210 SER A CA 1
ATOM 1669 C C . SER A 1 210 ? 27.950 5.483 -50.321 1.00 85.31 210 SER A C 1
ATOM 1671 O O . SER A 1 210 ? 28.581 5.670 -51.360 1.00 85.31 210 SER A O 1
ATOM 1673 N N . ILE A 1 211 ? 26.639 5.214 -50.328 1.00 87.38 211 ILE A N 1
ATOM 1674 C CA . ILE A 1 211 ? 25.849 5.147 -51.569 1.00 87.38 211 ILE A CA 1
ATOM 1675 C C . ILE A 1 211 ? 25.823 6.515 -52.262 1.00 87.38 211 ILE A C 1
ATOM 1677 O O . ILE A 1 211 ? 26.058 6.592 -53.466 1.00 87.38 211 ILE A O 1
ATOM 1681 N N . ALA A 1 212 ? 25.592 7.596 -51.512 1.00 86.25 212 ALA A N 1
ATOM 1682 C CA . ALA A 1 212 ? 25.615 8.955 -52.049 1.00 86.25 212 ALA A CA 1
ATOM 1683 C C . ALA A 1 212 ? 26.989 9.319 -52.636 1.00 86.25 212 ALA A C 1
ATOM 1685 O O . ALA A 1 212 ? 27.065 9.902 -53.714 1.00 86.25 212 ALA A O 1
ATOM 1686 N N . ALA A 1 213 ? 28.082 8.917 -51.981 1.00 83.31 213 ALA A N 1
ATOM 1687 C CA . ALA A 1 213 ? 29.427 9.111 -52.515 1.00 83.31 213 ALA A CA 1
ATOM 1688 C C . ALA A 1 213 ? 29.636 8.359 -53.845 1.00 83.31 213 ALA A C 1
ATOM 1690 O O . ALA A 1 213 ? 30.219 8.913 -54.778 1.00 83.31 213 ALA A O 1
ATOM 1691 N N . LEU A 1 214 ? 29.130 7.123 -53.961 1.00 86.56 214 LEU A N 1
ATOM 1692 C CA . LEU A 1 214 ? 29.187 6.352 -55.207 1.00 86.56 214 LEU A CA 1
ATOM 1693 C C . LEU A 1 214 ? 28.397 7.041 -56.327 1.00 86.56 214 LEU A C 1
ATOM 1695 O O . LEU A 1 214 ? 28.940 7.245 -57.412 1.00 86.56 214 LEU A O 1
ATOM 1699 N N . THR A 1 215 ? 27.149 7.452 -56.083 1.00 86.75 215 THR A N 1
ATOM 1700 C CA . THR A 1 215 ? 26.341 8.131 -57.112 1.00 86.75 215 THR A CA 1
ATOM 1701 C C . THR A 1 215 ? 26.989 9.438 -57.560 1.00 86.75 215 THR A C 1
ATOM 1703 O O . THR A 1 215 ? 27.058 9.700 -58.758 1.00 86.75 215 THR A O 1
ATOM 1706 N N . MET A 1 216 ? 27.551 10.210 -56.631 1.00 83.38 216 MET A N 1
ATOM 1707 C CA . MET A 1 216 ? 28.289 11.443 -56.916 1.00 83.38 216 MET A CA 1
ATOM 1708 C C . MET A 1 216 ? 29.552 11.227 -57.760 1.00 83.38 216 MET A C 1
ATOM 1710 O O . MET A 1 216 ? 29.891 12.093 -58.564 1.00 83.38 216 MET A O 1
ATOM 1714 N N . ALA A 1 217 ? 30.229 10.083 -57.624 1.00 80.69 217 ALA A N 1
ATOM 1715 C CA . ALA A 1 217 ? 31.371 9.728 -58.468 1.00 80.69 217 ALA A CA 1
ATOM 1716 C C . ALA A 1 217 ? 30.947 9.270 -59.878 1.00 80.69 217 ALA A C 1
ATOM 1718 O O . ALA A 1 217 ? 31.620 9.589 -60.859 1.00 80.69 217 ALA A O 1
ATOM 1719 N N . PHE A 1 218 ? 29.827 8.547 -59.998 1.00 82.75 218 PHE A N 1
ATOM 1720 C CA . PHE A 1 218 ? 29.345 8.008 -61.276 1.00 82.75 218 PHE A CA 1
ATOM 1721 C C . PHE A 1 218 ? 28.544 9.011 -62.120 1.00 82.75 218 PHE A C 1
ATOM 1723 O O . PHE A 1 218 ? 28.555 8.912 -63.351 1.00 82.75 218 PHE A O 1
ATOM 1730 N N . LEU A 1 219 ? 27.866 9.983 -61.500 1.00 84.50 219 LEU A N 1
ATOM 1731 C CA . LEU A 1 219 ? 27.010 10.944 -62.207 1.00 84.50 219 LEU A CA 1
ATOM 1732 C C . LEU A 1 219 ? 27.784 11.786 -63.246 1.00 84.50 219 LEU A C 1
ATOM 1734 O O . LEU A 1 219 ? 27.329 11.850 -64.391 1.00 84.50 219 LEU A O 1
ATOM 1738 N N . PRO A 1 220 ? 28.964 12.369 -62.928 1.00 79.00 220 PRO A N 1
ATOM 1739 C CA . PRO A 1 220 ? 29.758 13.121 -63.901 1.00 79.00 220 PRO A CA 1
ATOM 1740 C C . PRO A 1 220 ? 30.233 12.251 -65.067 1.00 79.00 220 PRO A C 1
ATOM 1742 O O . PRO A 1 220 ? 30.172 12.683 -66.214 1.00 79.00 220 PRO A O 1
ATOM 1745 N N . GLY A 1 221 ? 30.663 11.015 -64.789 1.00 78.94 221 GLY A N 1
ATOM 1746 C CA . GLY A 1 221 ? 31.125 10.082 -65.821 1.00 78.94 221 GLY A CA 1
ATOM 1747 C C . GLY A 1 221 ? 30.007 9.634 -66.764 1.00 78.94 221 GLY A C 1
ATOM 1748 O O . GLY A 1 221 ? 30.208 9.554 -67.973 1.00 78.94 221 GLY A O 1
ATOM 1749 N N . THR A 1 222 ? 28.806 9.401 -66.229 1.00 84.44 222 THR A N 1
ATOM 1750 C CA . THR A 1 222 ? 27.635 9.020 -67.035 1.00 84.44 222 THR A CA 1
ATOM 1751 C C . THR A 1 222 ? 27.166 10.186 -67.907 1.00 84.44 222 THR A C 1
ATOM 1753 O O . THR A 1 222 ? 26.868 9.999 -69.085 1.00 84.44 222 THR A O 1
ATOM 1756 N N . PHE A 1 223 ? 27.161 11.408 -67.362 1.00 79.50 223 PHE A N 1
ATOM 1757 C CA . PHE A 1 223 ? 26.835 12.618 -68.118 1.00 79.50 223 PHE A CA 1
ATOM 1758 C C . PHE A 1 223 ? 27.804 12.842 -69.284 1.00 79.50 223 PHE A C 1
ATOM 1760 O O . PHE A 1 223 ? 27.368 13.079 -70.410 1.00 79.50 223 PHE A O 1
ATOM 1767 N N . THR A 1 224 ? 29.114 12.727 -69.050 1.00 74.12 224 THR A N 1
ATOM 1768 C CA . THR A 1 224 ? 30.099 12.948 -70.117 1.00 74.12 224 THR A CA 1
ATOM 1769 C C . THR A 1 224 ? 30.090 11.837 -71.164 1.00 74.12 224 THR A C 1
ATOM 1771 O O . THR A 1 224 ? 30.292 12.137 -72.338 1.00 74.12 224 THR A O 1
ATOM 1774 N N . ALA A 1 225 ? 29.784 10.589 -70.790 1.00 77.06 225 ALA A N 1
ATOM 1775 C CA . ALA A 1 225 ? 29.533 9.511 -71.750 1.00 77.06 225 ALA A CA 1
ATOM 1776 C C . ALA A 1 225 ? 28.333 9.824 -72.665 1.00 77.06 225 ALA A C 1
ATOM 1778 O O . ALA A 1 225 ? 28.450 9.693 -73.881 1.00 77.06 225 ALA A O 1
ATOM 1779 N N . GLY A 1 226 ? 27.223 10.319 -72.105 1.00 79.56 226 GLY A N 1
ATOM 1780 C CA . GLY A 1 226 ? 26.057 10.745 -72.889 1.00 79.56 226 GLY A CA 1
ATOM 1781 C C . GLY A 1 226 ? 26.347 11.925 -73.824 1.00 79.56 226 GLY A C 1
ATOM 1782 O O . GLY A 1 226 ? 25.911 11.920 -74.969 1.00 79.56 226 GLY A O 1
ATOM 1783 N N . VAL A 1 227 ? 27.133 12.916 -73.383 1.00 73.56 227 VAL A N 1
ATOM 1784 C CA . VAL A 1 227 ? 27.555 14.048 -74.237 1.00 73.56 227 VAL A CA 1
ATOM 1785 C C . VAL A 1 227 ? 28.437 13.586 -75.403 1.00 73.56 227 VAL A C 1
ATOM 1787 O O . VAL A 1 227 ? 28.331 14.123 -76.504 1.00 73.56 227 VAL A O 1
ATOM 1790 N N . LEU A 1 228 ? 29.304 12.595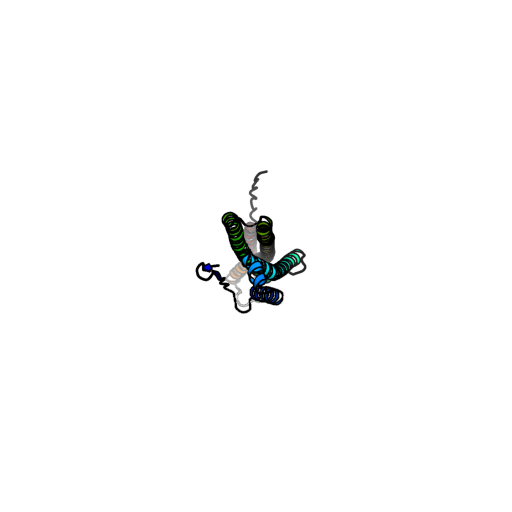 -75.179 1.00 68.75 228 LEU A N 1
ATOM 1791 C CA . LEU A 1 228 ? 30.132 12.020 -76.238 1.00 68.75 228 LEU A CA 1
ATOM 1792 C C . LEU A 1 228 ? 29.302 11.235 -77.267 1.00 68.75 228 LEU A C 1
ATOM 1794 O O . LEU A 1 228 ? 29.547 11.378 -78.469 1.00 68.75 228 LEU A O 1
ATOM 1798 N N . ASP A 1 229 ? 28.330 10.447 -76.798 1.00 68.81 229 ASP A N 1
ATOM 1799 C CA . ASP A 1 229 ? 27.393 9.675 -77.628 1.00 68.81 229 ASP A CA 1
ATOM 1800 C C . ASP A 1 229 ? 26.482 10.591 -78.466 1.00 68.81 229 ASP A C 1
ATOM 1802 O O . ASP A 1 229 ? 26.278 10.366 -79.655 1.00 68.81 229 ASP A O 1
ATOM 1806 N N . ALA A 1 230 ? 26.026 11.705 -77.885 1.00 65.62 230 ALA A N 1
ATOM 1807 C CA . ALA A 1 230 ? 25.095 12.642 -78.514 1.00 65.62 230 ALA A CA 1
ATOM 1808 C C . ALA A 1 230 ? 25.690 13.543 -79.620 1.00 65.62 230 ALA A C 1
ATOM 1810 O O . ALA A 1 230 ? 24.958 14.375 -80.161 1.00 65.62 230 ALA A O 1
ATOM 1811 N N . GLY A 1 231 ? 26.974 13.421 -79.993 1.00 59.16 231 GLY A N 1
ATOM 1812 C CA . GLY A 1 231 ? 27.468 14.191 -81.148 1.00 59.16 231 GLY A CA 1
ATOM 1813 C C . GLY A 1 231 ? 28.971 14.375 -81.360 1.00 59.16 231 GLY A C 1
ATOM 1814 O O . GLY A 1 231 ? 29.333 15.215 -82.182 1.00 59.16 231 GLY A O 1
ATOM 1815 N N . ILE A 1 232 ? 29.864 13.653 -80.668 1.00 55.75 232 ILE A N 1
ATOM 1816 C CA . ILE A 1 232 ? 31.327 13.819 -80.855 1.00 55.75 232 ILE A CA 1
ATOM 1817 C C . ILE A 1 232 ? 31.964 12.655 -81.639 1.00 55.75 232 ILE A C 1
ATOM 1819 O O . ILE A 1 232 ? 32.994 12.845 -82.293 1.00 55.75 232 ILE A O 1
ATOM 1823 N N . PHE A 1 233 ? 31.337 11.475 -81.661 1.00 55.44 233 PHE A N 1
ATOM 1824 C CA . PHE A 1 233 ? 31.751 10.351 -82.505 1.00 55.44 233 PHE A CA 1
ATOM 1825 C C . PHE A 1 233 ? 30.894 10.272 -83.778 1.00 55.44 233 PHE A C 1
ATOM 1827 O O . PHE A 1 233 ? 29.757 9.821 -83.749 1.00 55.44 233 PHE A O 1
ATOM 1834 N N . SER A 1 234 ? 31.449 10.680 -84.921 1.00 53.62 234 SER A N 1
ATOM 1835 C CA . SER A 1 234 ? 30.862 10.414 -86.242 1.00 53.62 234 SER A CA 1
ATOM 1836 C C . SER A 1 234 ? 31.565 9.209 -86.867 1.00 53.62 234 SER A C 1
ATOM 1838 O O . SER A 1 234 ? 32.694 9.341 -87.342 1.00 53.62 234 SER A O 1
ATOM 1840 N N . SER A 1 235 ? 30.904 8.050 -86.916 1.00 48.97 235 SER A N 1
ATOM 1841 C CA . SER A 1 235 ? 31.354 6.933 -87.760 1.00 48.97 235 SER A CA 1
ATOM 1842 C C . SER A 1 235 ? 31.008 7.247 -89.212 1.00 48.97 235 SER A C 1
ATOM 1844 O O . SER A 1 235 ? 29.846 7.461 -89.543 1.00 48.97 235 SER A O 1
ATOM 1846 N N . LYS A 1 236 ? 32.014 7.328 -90.084 1.00 45.09 236 LYS A N 1
ATOM 1847 C CA . LYS A 1 236 ? 31.800 7.491 -91.525 1.00 45.09 236 LYS A CA 1
ATOM 1848 C C . LYS A 1 236 ? 31.622 6.096 -92.130 1.00 45.09 236 LYS A C 1
ATOM 1850 O O . LYS A 1 236 ? 32.511 5.262 -91.974 1.00 45.09 236 LYS A O 1
ATOM 1855 N N . ASP A 1 237 ? 30.482 5.848 -92.772 1.00 46.47 237 ASP A N 1
ATOM 1856 C CA . ASP A 1 237 ? 30.144 4.546 -93.360 1.00 46.47 237 ASP A CA 1
ATOM 1857 C C . ASP A 1 237 ? 31.239 4.048 -94.319 1.00 46.47 237 ASP A C 1
ATOM 1859 O O . ASP A 1 237 ? 31.609 4.739 -95.271 1.00 46.47 237 ASP A O 1
ATOM 1863 N N . GLY A 1 238 ? 31.741 2.831 -94.071 1.00 52.97 238 GLY A N 1
ATOM 1864 C CA . GLY A 1 238 ? 32.534 2.065 -95.040 1.00 52.97 238 GLY A CA 1
ATOM 1865 C C . GLY A 1 238 ? 33.991 1.730 -94.691 1.00 52.97 238 GLY A C 1
ATOM 1866 O O . GLY A 1 238 ? 34.655 1.117 -95.524 1.00 52.97 238 GLY A O 1
ATOM 1867 N N . SER A 1 239 ? 34.523 2.057 -93.507 1.00 47.59 239 SER A N 1
ATOM 1868 C CA . SER A 1 239 ? 35.863 1.586 -93.108 1.00 47.59 239 SER A CA 1
ATOM 1869 C C . SER A 1 239 ? 35.931 1.109 -91.656 1.00 47.59 239 SER A C 1
ATOM 1871 O O . SER A 1 239 ? 35.468 1.765 -90.728 1.00 47.59 239 SER A O 1
ATOM 1873 N N . SER A 1 240 ? 36.534 -0.066 -91.452 1.00 48.91 240 SER A N 1
ATOM 1874 C CA . SER A 1 240 ? 36.676 -0.770 -90.166 1.00 48.91 240 SER A CA 1
ATOM 1875 C C . SER A 1 240 ? 37.704 -0.132 -89.216 1.00 48.91 240 SER A C 1
ATOM 1877 O O . SER A 1 240 ? 38.391 -0.836 -88.479 1.00 48.91 240 SER A O 1
ATOM 1879 N N . ALA A 1 241 ? 37.850 1.193 -89.248 1.00 47.72 241 ALA A N 1
ATOM 1880 C CA . ALA A 1 241 ? 38.792 1.933 -88.423 1.00 47.72 241 ALA A CA 1
ATOM 1881 C C . ALA A 1 241 ? 38.044 2.999 -87.618 1.00 47.72 241 ALA A C 1
ATOM 1883 O O . ALA A 1 241 ? 37.657 4.043 -88.140 1.00 47.72 241 ALA A O 1
ATOM 1884 N N . VAL A 1 242 ? 37.869 2.738 -86.322 1.00 51.34 242 VAL A N 1
ATOM 1885 C CA . VAL A 1 242 ? 37.402 3.731 -85.350 1.00 51.34 242 VAL A CA 1
ATOM 1886 C C . VAL A 1 242 ? 38.426 4.871 -85.315 1.00 51.34 242 VAL A C 1
ATOM 1888 O O . VAL A 1 242 ? 39.500 4.735 -84.731 1.00 51.34 242 VAL A O 1
ATOM 1891 N N . GLN A 1 243 ? 38.131 5.996 -85.970 1.00 51.28 243 GLN A N 1
ATOM 1892 C CA . GLN A 1 243 ? 38.959 7.195 -85.858 1.00 51.28 243 GLN A CA 1
ATOM 1893 C C . GLN A 1 243 ? 38.679 7.870 -84.515 1.00 51.28 243 GLN A C 1
ATOM 1895 O O . GLN A 1 243 ? 37.676 8.557 -84.332 1.00 51.28 243 GLN A O 1
ATOM 1900 N N . VAL A 1 244 ? 39.589 7.675 -83.562 1.00 53.12 244 VAL A N 1
ATOM 1901 C CA . VAL A 1 244 ? 39.606 8.432 -82.308 1.00 53.12 244 VAL A CA 1
ATOM 1902 C C . VAL A 1 244 ? 39.883 9.899 -82.646 1.00 53.12 244 VAL A C 1
ATOM 1904 O O . VAL A 1 244 ? 40.982 10.259 -83.068 1.00 53.12 244 VAL A O 1
ATOM 1907 N N . SER A 1 245 ? 38.870 10.754 -82.496 1.00 56.81 245 SER A N 1
ATOM 1908 C CA . SER A 1 245 ? 39.008 12.197 -82.699 1.00 56.81 245 SER A CA 1
ATOM 1909 C C . SER A 1 245 ? 40.039 12.789 -81.725 1.00 56.81 245 SER A C 1
ATOM 1911 O O . SER A 1 245 ? 40.084 12.429 -80.546 1.00 56.81 245 SER A O 1
ATOM 1913 N N . ARG A 1 246 ? 40.835 13.766 -82.190 1.00 57.59 246 ARG A N 1
ATOM 1914 C CA . ARG A 1 246 ? 41.842 14.514 -81.398 1.00 57.59 246 ARG A CA 1
ATOM 1915 C C . ARG A 1 246 ? 41.228 15.310 -80.220 1.00 57.59 246 ARG A C 1
ATOM 1917 O O . ARG A 1 246 ? 41.954 15.939 -79.460 1.00 57.59 246 ARG A O 1
ATOM 1924 N N . ILE A 1 247 ? 39.904 15.262 -80.046 1.00 62.44 247 ILE A N 1
ATOM 1925 C CA . ILE A 1 247 ? 39.128 15.897 -78.969 1.00 62.44 247 ILE A CA 1
ATOM 1926 C C . ILE A 1 247 ? 39.089 15.068 -77.663 1.00 62.44 247 ILE A C 1
ATOM 1928 O O . ILE A 1 247 ? 38.673 15.593 -76.634 1.00 62.44 247 ILE A O 1
ATOM 1932 N N . TRP A 1 248 ? 39.581 13.821 -77.629 1.00 66.44 248 TRP A N 1
ATOM 1933 C CA . TRP A 1 248 ? 39.564 12.977 -76.412 1.00 66.44 248 TRP A CA 1
ATOM 1934 C C . TRP A 1 248 ? 40.166 13.648 -75.154 1.00 66.44 248 TRP A C 1
ATOM 1936 O O . TRP A 1 248 ? 39.670 13.460 -74.044 1.00 66.44 248 TRP A O 1
ATOM 1946 N N . TRP A 1 249 ? 41.172 14.512 -75.314 1.00 70.44 249 TRP A N 1
ATOM 1947 C CA . TRP A 1 249 ? 41.766 15.268 -74.202 1.00 70.44 249 TRP A CA 1
ATOM 1948 C C . TRP A 1 249 ? 40.806 16.277 -73.551 1.00 70.44 249 TRP A C 1
ATOM 1950 O O . TRP A 1 249 ? 40.905 16.515 -72.349 1.00 70.44 249 TRP A O 1
ATOM 1960 N N . ILE A 1 250 ? 39.850 16.838 -74.302 1.00 70.19 250 ILE A N 1
ATOM 1961 C CA . ILE A 1 250 ? 38.826 17.756 -73.769 1.00 70.19 250 ILE A CA 1
ATOM 1962 C C . ILE A 1 250 ? 37.848 17.006 -72.858 1.00 70.19 250 ILE A C 1
ATOM 1964 O O . ILE A 1 250 ? 37.430 17.543 -71.835 1.00 70.19 250 ILE A O 1
ATOM 1968 N N . TRP A 1 251 ? 37.541 15.742 -73.170 1.00 70.94 251 TRP A N 1
ATOM 1969 C CA . TRP A 1 251 ? 36.734 14.895 -72.289 1.00 70.94 251 TRP A CA 1
ATOM 1970 C C . TRP A 1 251 ? 37.412 14.696 -70.929 1.00 70.94 251 TRP A C 1
ATOM 1972 O O . TRP A 1 251 ? 36.784 14.923 -69.893 1.00 70.94 251 TRP A O 1
ATOM 1982 N N . VAL A 1 252 ? 38.707 14.357 -70.915 1.00 75.06 252 VAL A N 1
ATOM 1983 C CA . VAL A 1 252 ? 39.482 14.233 -69.666 1.00 75.06 252 VAL A CA 1
ATOM 1984 C C . VAL A 1 252 ? 39.518 15.573 -68.922 1.00 75.06 252 VAL A C 1
ATOM 1986 O O . VAL A 1 252 ? 39.272 15.619 -67.716 1.00 75.06 252 VAL A O 1
ATOM 1989 N N . ALA A 1 253 ? 39.760 16.669 -69.647 1.00 80.06 253 ALA A N 1
ATOM 1990 C CA . ALA A 1 253 ? 39.879 18.010 -69.082 1.00 80.06 253 ALA A CA 1
ATOM 1991 C C . ALA A 1 253 ? 38.584 18.542 -68.447 1.00 80.06 253 ALA A C 1
ATOM 1993 O O . ALA A 1 253 ? 38.673 19.398 -67.577 1.00 80.06 253 ALA A O 1
ATOM 1994 N N . ILE A 1 254 ? 37.404 18.052 -68.843 1.00 76.75 254 ILE A N 1
ATOM 1995 C CA . ILE A 1 254 ? 36.112 18.456 -68.260 1.00 76.75 254 ILE A CA 1
ATOM 1996 C C . ILE A 1 254 ? 35.661 17.477 -67.171 1.00 76.75 254 ILE A C 1
ATOM 1998 O O . ILE A 1 254 ? 35.209 17.895 -66.104 1.00 76.75 254 ILE A O 1
ATOM 2002 N N . THR A 1 255 ? 35.805 16.173 -67.410 1.00 77.06 255 THR A N 1
ATOM 2003 C CA . THR A 1 255 ? 35.287 15.142 -66.497 1.00 77.06 255 THR A CA 1
ATOM 2004 C C . THR A 1 255 ? 36.041 15.146 -65.167 1.00 77.06 255 THR A C 1
ATOM 2006 O O . THR A 1 255 ? 35.423 15.100 -64.108 1.00 77.06 255 THR A O 1
ATOM 2009 N N . VAL A 1 256 ? 37.373 15.263 -65.200 1.00 81.94 256 VAL A N 1
ATOM 2010 C CA . VAL A 1 256 ? 38.210 15.255 -63.988 1.00 81.94 256 VAL A CA 1
ATOM 2011 C C . VAL A 1 256 ? 37.883 16.417 -63.033 1.00 81.94 256 VAL A C 1
ATOM 2013 O O . VAL A 1 256 ? 37.601 16.138 -61.865 1.00 81.94 256 VAL A O 1
ATOM 2016 N N . PRO A 1 257 ? 37.866 17.700 -63.455 1.00 84.75 257 PRO A N 1
ATOM 2017 C CA . PRO A 1 257 ? 37.539 18.796 -62.543 1.00 84.75 257 PRO A CA 1
ATOM 2018 C C . PRO A 1 257 ? 36.089 18.757 -62.058 1.00 84.75 257 PRO A C 1
ATOM 2020 O O . PRO A 1 257 ? 35.845 19.121 -60.909 1.00 84.75 257 PRO A O 1
ATOM 2023 N N . LEU A 1 258 ? 35.141 18.276 -62.872 1.00 81.00 258 LEU A N 1
ATOM 2024 C CA . LEU A 1 258 ? 33.748 18.122 -62.449 1.00 81.00 258 LEU A CA 1
ATOM 2025 C C . LEU A 1 258 ? 33.619 17.081 -61.326 1.00 81.00 258 LEU A C 1
ATOM 2027 O O . LEU A 1 258 ? 32.990 17.355 -60.305 1.00 81.00 258 LEU A O 1
ATOM 2031 N N . THR A 1 259 ? 34.283 15.930 -61.456 1.00 82.94 259 THR A N 1
ATOM 2032 C CA . THR A 1 259 ? 34.318 14.903 -60.403 1.00 82.94 259 THR A CA 1
ATOM 2033 C C . THR A 1 259 ? 35.007 15.414 -59.134 1.00 82.94 259 THR A C 1
ATOM 2035 O O . THR A 1 259 ? 34.508 15.197 -58.030 1.00 82.94 259 THR A O 1
ATOM 2038 N N . VAL A 1 260 ? 36.117 16.153 -59.267 1.00 84.88 260 VAL A N 1
ATOM 2039 C CA . VAL A 1 260 ? 36.803 16.775 -58.119 1.00 84.88 260 VAL A CA 1
ATOM 2040 C C . VAL A 1 260 ? 35.896 17.786 -57.414 1.00 84.88 260 VAL A C 1
ATOM 2042 O O . VAL A 1 260 ? 35.841 17.789 -56.185 1.00 84.88 260 VAL A O 1
ATOM 2045 N N . LEU A 1 261 ? 35.169 18.619 -58.164 1.00 84.12 261 LEU A N 1
ATOM 2046 C CA . LEU A 1 261 ? 34.254 19.616 -57.609 1.00 84.12 261 LEU A CA 1
ATOM 2047 C C . LEU A 1 261 ? 33.133 18.956 -56.794 1.00 84.12 261 LEU A C 1
ATOM 2049 O O . LEU A 1 261 ? 32.883 19.371 -55.665 1.00 84.12 261 LEU A O 1
ATOM 2053 N N . VAL A 1 262 ? 32.508 17.906 -57.333 1.00 83.19 262 VAL A N 1
ATOM 2054 C CA . VAL A 1 262 ? 31.404 17.186 -56.677 1.00 83.19 262 VAL A CA 1
ATOM 2055 C C . VAL A 1 262 ? 31.868 16.468 -55.401 1.00 83.19 262 VAL A C 1
ATOM 2057 O O . VAL A 1 262 ? 31.202 16.537 -54.370 1.00 83.19 262 VAL A O 1
ATOM 2060 N N . ILE A 1 263 ? 33.041 15.826 -55.419 1.00 81.88 263 ILE A N 1
ATOM 2061 C CA . ILE A 1 263 ? 33.588 15.168 -54.218 1.00 81.88 263 ILE A CA 1
ATOM 2062 C C . ILE A 1 263 ? 33.953 16.207 -53.144 1.00 81.88 263 ILE A C 1
ATOM 2064 O O . ILE A 1 263 ? 33.716 15.989 -51.953 1.00 81.88 263 ILE A O 1
ATOM 2068 N N . ARG A 1 264 ? 34.508 17.359 -53.548 1.00 81.75 264 ARG A N 1
ATOM 2069 C CA . ARG A 1 264 ? 34.870 18.452 -52.630 1.00 81.75 264 ARG A CA 1
ATOM 2070 C C . ARG A 1 264 ? 33.648 19.051 -51.931 1.00 81.75 264 ARG A C 1
ATOM 2072 O O . ARG A 1 264 ? 33.715 19.276 -50.724 1.00 81.75 264 ARG A O 1
ATOM 2079 N N . THR A 1 265 ? 32.552 19.302 -52.648 1.00 80.62 265 THR A N 1
ATOM 2080 C CA . THR A 1 265 ? 31.325 19.866 -52.054 1.00 80.62 265 THR A CA 1
ATOM 2081 C C . THR A 1 265 ? 30.663 18.893 -51.081 1.00 80.62 265 THR A C 1
ATOM 2083 O O . THR A 1 265 ? 30.219 19.304 -50.011 1.00 80.62 265 THR A O 1
ATOM 2086 N N . PHE A 1 266 ? 30.673 17.596 -51.387 1.00 77.94 266 PHE A N 1
ATOM 2087 C CA . PHE A 1 266 ? 30.167 16.559 -50.491 1.00 77.94 266 PHE A CA 1
ATOM 2088 C C . PHE A 1 266 ? 30.997 16.415 -49.212 1.00 77.94 266 PHE A C 1
ATOM 2090 O O . PHE A 1 266 ? 30.446 16.455 -48.113 1.00 77.94 266 PHE A O 1
ATOM 2097 N N . SER A 1 267 ? 32.327 16.338 -49.343 1.00 73.06 267 SER A N 1
ATOM 2098 C CA . SER A 1 267 ? 33.232 16.247 -48.191 1.00 73.06 267 SER A CA 1
ATOM 2099 C C . SER A 1 267 ? 33.104 17.447 -47.247 1.00 73.06 267 SER A C 1
ATOM 2101 O O . SER A 1 267 ? 33.331 17.291 -46.049 1.00 73.06 267 SER A O 1
ATOM 2103 N N . ALA A 1 268 ? 32.759 18.629 -47.770 1.00 68.88 268 ALA A N 1
ATOM 2104 C CA . ALA A 1 268 ? 32.509 19.828 -46.973 1.00 68.88 268 ALA A CA 1
ATOM 2105 C C . ALA A 1 268 ? 31.147 19.793 -46.250 1.00 68.88 268 ALA A C 1
ATOM 2107 O O . ALA A 1 268 ? 31.031 20.336 -45.155 1.00 68.88 268 ALA A O 1
ATOM 2108 N N . GLY A 1 269 ? 30.135 19.131 -46.824 1.00 63.78 269 GLY A N 1
ATOM 2109 C CA . GLY A 1 269 ? 28.814 18.944 -46.209 1.00 63.78 269 GLY A CA 1
ATOM 2110 C C . GLY A 1 269 ? 28.743 17.804 -45.184 1.00 63.78 269 GLY A C 1
ATOM 2111 O O . GLY A 1 269 ? 27.877 17.821 -44.315 1.00 63.78 269 GLY A O 1
ATOM 2112 N N . SER A 1 270 ? 29.661 16.834 -45.246 1.00 62.28 270 SER A N 1
ATOM 2113 C CA . SER A 1 270 ? 29.723 15.687 -44.328 1.00 62.28 270 SER A CA 1
ATOM 2114 C C . SER A 1 270 ? 30.533 15.932 -43.043 1.00 62.28 270 SER A C 1
ATOM 2116 O O . SER A 1 270 ? 30.683 15.016 -42.234 1.00 62.28 270 SER A O 1
ATOM 2118 N N . VAL A 1 271 ? 31.092 17.132 -42.842 1.00 55.28 271 VAL A N 1
ATOM 2119 C CA . VAL A 1 271 ? 31.815 17.470 -41.605 1.00 55.28 271 VAL A CA 1
ATOM 2120 C C . VAL A 1 271 ? 30.797 17.633 -40.469 1.00 55.28 271 VAL A C 1
ATOM 2122 O O . VAL A 1 271 ? 29.905 18.476 -40.579 1.00 55.28 271 VAL A O 1
ATOM 2125 N N . PRO A 1 272 ? 30.902 16.866 -39.368 1.00 51.19 272 PRO A N 1
ATOM 2126 C CA . PRO A 1 272 ? 30.010 17.040 -38.233 1.00 51.19 272 PRO A CA 1
ATOM 2127 C C . PRO A 1 272 ? 30.208 18.443 -37.654 1.00 51.19 272 PRO A C 1
ATOM 2129 O O . PRO A 1 272 ? 31.310 18.816 -37.250 1.00 51.19 272 PRO A O 1
ATOM 2132 N N . VAL A 1 273 ? 29.129 19.226 -37.628 1.00 54.88 273 VAL A N 1
ATOM 2133 C CA . VAL A 1 273 ? 29.087 20.526 -36.953 1.00 54.88 273 VAL A CA 1
ATOM 2134 C C . VAL A 1 273 ? 29.513 20.306 -35.495 1.00 54.88 273 VAL A C 1
ATOM 2136 O O . VAL A 1 273 ? 28.903 19.473 -34.818 1.00 54.88 273 VAL A O 1
ATOM 2139 N N . PRO A 1 274 ? 30.550 20.994 -34.983 1.00 45.00 274 PRO A N 1
ATOM 2140 C CA . PRO A 1 274 ? 30.956 20.828 -33.598 1.00 45.00 274 PRO A CA 1
ATOM 2141 C C . PRO A 1 274 ? 29.815 21.294 -32.692 1.00 45.00 274 PRO A C 1
ATOM 2143 O O . PRO A 1 274 ? 29.430 22.465 -32.698 1.00 45.00 274 PRO A O 1
ATOM 2146 N N . VAL A 1 275 ? 29.264 20.365 -31.906 1.00 53.22 275 VAL A N 1
ATOM 2147 C CA . VAL A 1 275 ? 28.327 20.683 -30.828 1.00 53.22 275 VAL A CA 1
ATOM 2148 C C . VAL A 1 275 ? 29.091 21.536 -29.821 1.00 53.22 275 VAL A C 1
ATOM 2150 O O . VAL A 1 275 ? 29.957 21.051 -29.093 1.00 53.22 275 VAL A O 1
ATOM 2153 N N . ARG A 1 276 ? 28.803 22.838 -29.814 1.00 49.47 276 ARG A N 1
ATOM 2154 C CA . ARG A 1 276 ? 29.350 23.790 -28.851 1.00 49.47 276 ARG A CA 1
ATOM 2155 C C . ARG A 1 276 ? 28.772 23.433 -27.481 1.00 49.47 276 ARG A C 1
ATOM 2157 O O . ARG A 1 276 ? 27.638 23.791 -27.177 1.00 49.47 276 ARG A O 1
ATOM 2164 N N . GLY A 1 277 ? 29.531 22.675 -26.690 1.00 44.88 277 GLY A N 1
ATOM 2165 C CA . GLY A 1 277 ? 29.187 22.354 -25.309 1.00 44.88 277 GLY A CA 1
ATOM 2166 C C . GLY A 1 277 ? 29.013 23.644 -24.517 1.00 44.88 277 GLY A C 1
ATOM 2167 O O . GLY A 1 277 ? 29.988 24.331 -24.220 1.00 44.88 277 GLY A O 1
ATOM 2168 N N . ASN A 1 278 ? 27.766 23.999 -24.214 1.00 42.47 278 ASN A N 1
ATOM 2169 C CA . ASN A 1 278 ? 27.481 25.052 -23.259 1.00 42.47 278 ASN A CA 1
ATOM 2170 C C . ASN A 1 278 ? 27.692 24.450 -21.868 1.00 42.47 278 ASN A C 1
ATOM 2172 O O . ASN A 1 278 ? 26.858 23.688 -21.382 1.00 42.47 278 ASN A O 1
ATOM 2176 N N . GLY A 1 279 ? 28.850 24.732 -21.273 1.00 46.06 279 GLY A N 1
ATOM 2177 C CA . GLY A 1 279 ? 29.129 24.406 -19.885 1.00 46.06 279 GLY A CA 1
ATOM 2178 C C . GLY A 1 279 ? 28.174 25.177 -18.984 1.00 46.06 279 GLY A C 1
ATOM 2179 O O . GLY A 1 279 ? 28.398 26.348 -18.691 1.00 46.06 279 GLY A O 1
ATOM 2180 N N . SER A 1 280 ? 27.111 24.520 -18.529 1.00 43.16 280 SER A N 1
ATOM 2181 C CA . SER A 1 280 ? 26.370 24.962 -17.356 1.00 43.16 280 SER A CA 1
ATOM 2182 C C . SER A 1 280 ? 27.194 24.608 -16.118 1.00 43.16 280 SER A C 1
ATOM 2184 O O . SER A 1 280 ? 27.029 23.542 -15.527 1.00 43.16 280 SER A O 1
ATOM 2186 N N . SER A 1 281 ? 28.094 25.513 -15.733 1.00 49.72 281 SER A N 1
ATOM 2187 C CA . SER A 1 281 ? 28.519 25.634 -14.341 1.00 49.72 281 SER A CA 1
ATOM 2188 C C . SER A 1 281 ? 27.288 26.012 -13.519 1.00 49.72 281 SER A C 1
ATOM 2190 O O . SER A 1 281 ? 26.844 27.157 -13.543 1.00 49.72 281 SER A O 1
ATOM 2192 N N . GLY A 1 282 ? 26.708 25.024 -12.843 1.00 40.09 282 GLY A N 1
ATOM 2193 C CA . GLY A 1 282 ? 25.585 25.173 -11.928 1.00 40.09 282 GLY A CA 1
ATOM 2194 C C . GLY A 1 282 ? 25.961 24.635 -10.555 1.00 40.09 282 GLY A C 1
ATOM 2195 O O . GLY A 1 282 ? 25.733 23.465 -10.292 1.00 40.09 282 GLY A O 1
ATOM 2196 N N . LEU A 1 283 ? 26.558 25.527 -9.760 1.00 45.25 283 LEU A N 1
ATOM 2197 C CA . LEU A 1 283 ? 26.433 25.701 -8.306 1.00 45.25 283 LEU A CA 1
ATOM 2198 C C . LEU A 1 283 ? 26.686 24.495 -7.376 1.00 45.25 283 LEU A C 1
ATOM 2200 O O . LEU A 1 283 ? 25.927 23.531 -7.324 1.00 45.25 283 LEU A O 1
ATOM 2204 N N . VAL A 1 284 ? 27.759 24.674 -6.596 1.00 47.06 284 VAL A N 1
ATOM 2205 C CA . VAL A 1 284 ? 28.000 24.135 -5.245 1.00 47.06 284 VAL A CA 1
ATOM 2206 C C . VAL A 1 284 ? 26.838 24.469 -4.312 1.00 47.06 284 VAL A C 1
ATOM 2208 O O . VAL A 1 284 ? 26.312 25.600 -4.438 1.00 47.06 284 VAL A O 1
#

Foldseek 3Di:
DDQDPVVRDDDDDDDDDPPDPLVVVLVVVLVVLVVVDDPVVNCCVCVVAVCPSVLSSLVSVLVVVVVVLVVLVVLLVVLVVVLVCVVVVVDDDDPVVLVVSLVSLVVSLVVLVVLLVVLVVSLVVLVVSLVVLVVVCVVVVRDPVSSVVSNVSSVVSNVSSVVSSVVSVVSNVVSVVSSVSSVVSSVVVVVVVVVVVVVVVVVVVVVVLVVVLVCLQVVLVVVLVVVCVVDVQDDDPDDPDRPDDPCVVVSVVPSVVSSVVSNVVSVVVPDPDPPPDPDPPDDD

pLDDT: mean 79.31, std 12.87, range [40.09, 92.75]

Sequence (284 aa):
MRYDKVRDLTTYVISHKQNDSSVKALRNIVNVAKRKQTPSQRAKTFLEDPFSIHVLLSTLSFEASKHHVQRFQQFMWSQFNKVDDHLGGVEASDRAKLGDLTRQLQIISQNADIHDGNCNVALVTASGIRDAHARFHASVGSPPSASQRGADAIQYVIECMKKQKMWFLNYKSRKDSIMILVYNLVTQQDAANNFQIATDMKRDSTSMNSIAALTMAFLPGTFTAGVLDAGIFSSKDGSSAVQVSRIWWIWVAITVPLTVLVIRTFSAGSVPVPVRGNGSSGLV

Organism: NCBI:txid55169

Radius of gyration: 44.17 Å; chains: 1; bounding box: 82×47×136 Å

Secondary structure (DSSP, 8-state):
-EEETTTTEEE------TT-HHHHHHHHHHHHHHHHS-HHHHHHHHHS-TTHHHHHHHHHHHHHHHHHHHHHHHHHHHHHHHHHHHHTTSS---HHHHHHHHHHHHHHHHHHHHHHHHHHHHHHHHHHHHHHHHHHHHHHT--HHHHHHHHHHHHHHHHHHHHHHHHHHHHHHHHHHHHHHHHHHHHHHHHHHHHHHHHHHHHHHHHHHHHHHHHHHHHHHHHHHHHHHTTT--PPTT-S-----TTHHHHHHHHHHHHHHHHHHHHHHSSPPP----------